Protein AF-A0A602ZBI6-F1 (afdb_monomer)

Secondary structure (DSSP, 8-state):
-PPPEEEHHHHTTT-HHHHHHHHHHHHTTSS-EEEEEES-SPPEEEEEEEEHHHHHHHHHHHHTT-STTT-TTSTTTTTEEEEE-SSGGGT-EEEEEEETTEEEEEEEEEEEEEEEEEEEE-TT----SSPEEB--TTTTTT-GGG--SEEEE-SSSSSEEEESS--EE-GGGEEEEGGGHHHHHHHHT---S-----S--S----HHHHHHHHHHHHHHHHH-SS-TTPPP-HHHHHHHHHHHH-----HHHHHHHTSPPP-STTTGGGS---HHHHHHHHHHHHHHHHHHT--SHHHHHHHHHHHHHHHT-TTT----HHHHHHHHHHHHH----S----PPP-

Mean predicted aligned error: 17.3 Å

pLDDT: mean 79.39, std 16.47, range [30.14, 96.75]

Foldseek 3Di:
DQWDKDFQCVLCVVHPVLLLVQLVCQLVVVFWKWFFFPQPDPKWKKKAKAAPVCVVCVVVCLQVQVDLQRDCPHPCNSAKHWNFDPPFVVFWDWDWDADDPGIIIIIIGITTMGGIWIKHFDPPADSDPFWWWEADPVCCVPCVVRHTGIWTAHVDPRIGIGDPDTDTHGSSSMMHTPVCVVVSCVVPVSPDPDDDDDPPLADPDDLLRLLLQLLLLLQVLVQDPLDPPDDRPLVVLQCCCCVVVVHHDDSVRSNVSNDRQDPDPPRCVPPDDDPSSLLSSLQSVLVSCVVVVPDALVSVQVSSLVSCVSSVNNSHDHDDSVSSVVSNVVSVVDDDDDDDDDDDDD

Organism: NCBI:txid34042

Solvent-accessible surface area (backbone atoms only — not comparable to full-atom values): 20159 Å² total; per-residue (Å²): 128,79,80,51,72,42,48,44,46,67,76,20,66,89,34,75,60,54,41,52,49,56,51,48,38,29,70,71,69,77,39,80,37,24,36,73,36,86,48,80,66,78,67,24,32,42,34,38,64,38,49,59,78,57,52,82,49,44,67,59,26,55,75,72,40,64,25,63,43,48,19,82,87,29,90,38,42,74,44,27,38,49,51,68,46,84,69,52,80,84,56,53,45,78,44,81,45,80,53,103,90,47,66,29,35,39,37,34,33,44,22,36,50,31,36,56,36,36,51,43,63,40,97,68,45,66,98,65,96,61,59,39,38,52,18,48,74,86,42,52,88,80,42,66,86,65,59,22,25,26,36,41,24,50,101,46,98,66,27,34,49,29,63,86,59,95,44,69,44,52,70,58,59,27,27,32,50,55,90,51,47,62,65,45,31,73,73,65,67,61,72,68,93,74,84,81,94,68,101,72,74,54,62,93,65,52,75,68,55,50,48,54,48,51,44,28,44,51,53,49,56,71,61,39,88,88,57,88,90,64,82,73,61,43,69,58,55,42,46,46,34,38,75,78,64,72,40,90,65,57,70,65,63,49,44,58,55,66,45,82,78,62,98,46,93,68,58,57,74,76,55,81,87,43,72,72,57,55,52,54,40,36,55,50,49,45,50,47,26,60,79,70,69,47,84,48,39,64,58,46,24,55,50,50,34,53,44,22,45,72,72,73,36,48,82,40,48,74,61,53,56,69,63,37,36,52,54,50,49,49,35,72,68,66,68,95,68,84,88,73,93,74,80,85,80,130

Structure (mmCIF, N/CA/C/O backbone):
data_AF-A0A602ZBI6-F1
#
_entry.id   AF-A0A602ZBI6-F1
#
loop_
_atom_site.group_PDB
_atom_site.id
_atom_site.type_symbol
_atom_site.label_atom_id
_atom_site.label_alt_id
_atom_site.label_comp_id
_atom_site.label_asym_id
_atom_site.label_entity_id
_atom_site.label_seq_id
_atom_site.pdbx_PDB_ins_code
_atom_site.Cartn_x
_atom_site.Cartn_y
_atom_site.Cartn_z
_atom_site.occupancy
_atom_site.B_iso_or_equiv
_atom_site.auth_seq_id
_atom_site.auth_comp_id
_atom_site.auth_asym_id
_atom_site.auth_atom_id
_atom_site.pdbx_PDB_model_num
ATOM 1 N N . MET A 1 1 ? 21.172 14.597 -0.311 1.00 46.66 1 MET A N 1
ATOM 2 C CA . MET A 1 1 ? 21.103 13.873 0.978 1.00 46.66 1 MET A CA 1
ATOM 3 C C . MET A 1 1 ? 20.311 12.619 0.687 1.00 46.66 1 MET A C 1
ATOM 5 O O . MET A 1 1 ? 19.170 12.764 0.269 1.00 46.66 1 MET A O 1
ATOM 9 N N . SER A 1 2 ? 20.911 11.439 0.851 1.00 61.56 2 SER A N 1
ATOM 10 C CA . SER A 1 2 ? 20.218 10.173 0.590 1.00 61.56 2 SER A CA 1
ATOM 11 C C . SER A 1 2 ? 18.967 10.072 1.466 1.00 61.56 2 SER A C 1
ATOM 13 O O . SER A 1 2 ? 19.049 10.250 2.686 1.00 61.56 2 SER A O 1
ATOM 15 N N . LYS A 1 3 ? 17.806 9.830 0.842 1.00 76.31 3 LYS A N 1
ATOM 16 C CA . LYS A 1 3 ? 16.559 9.567 1.569 1.00 76.31 3 LYS A CA 1
ATOM 17 C C . LYS A 1 3 ? 16.728 8.287 2.377 1.00 76.31 3 LYS A C 1
ATOM 19 O O . LYS A 1 3 ? 16.990 7.221 1.824 1.00 76.31 3 LYS A O 1
ATOM 24 N N . LYS A 1 4 ? 16.555 8.393 3.690 1.00 89.00 4 LYS A N 1
ATOM 25 C CA . LYS A 1 4 ? 16.569 7.245 4.593 1.00 89.00 4 LYS A CA 1
ATOM 26 C C . LYS A 1 4 ? 15.163 6.642 4.668 1.00 89.00 4 LYS A C 1
ATOM 28 O O . LYS A 1 4 ? 14.167 7.360 4.612 1.00 89.00 4 LYS A O 1
ATOM 33 N N . PHE A 1 5 ? 15.095 5.318 4.749 1.00 92.00 5 PHE A N 1
ATOM 34 C CA . PHE A 1 5 ? 13.852 4.552 4.806 1.00 92.00 5 PHE A CA 1
ATOM 35 C C . PHE A 1 5 ? 13.836 3.682 6.061 1.00 92.00 5 PHE A C 1
ATOM 37 O O . PHE A 1 5 ? 14.884 3.223 6.515 1.00 92.00 5 PHE A O 1
ATOM 44 N N . HIS A 1 6 ? 12.647 3.466 6.616 1.00 91.31 6 HIS A N 1
ATOM 45 C CA . HIS A 1 6 ? 12.435 2.711 7.848 1.00 91.31 6 HIS A CA 1
ATOM 46 C C . HIS A 1 6 ? 11.386 1.632 7.632 1.00 91.31 6 HIS A C 1
ATOM 48 O O . HIS A 1 6 ? 10.352 1.900 7.018 1.00 91.31 6 HIS A O 1
ATOM 54 N N . LEU A 1 7 ? 11.648 0.429 8.139 1.00 91.75 7 LEU A N 1
ATOM 55 C CA . LEU A 1 7 ? 10.715 -0.683 8.039 1.00 91.75 7 LEU A CA 1
ATOM 56 C C . LEU A 1 7 ? 9.505 -0.412 8.936 1.00 91.75 7 LEU A C 1
ATOM 58 O O . LEU A 1 7 ? 9.653 -0.132 10.128 1.00 91.75 7 LEU A O 1
ATOM 62 N N . ILE A 1 8 ? 8.292 -0.512 8.394 1.00 88.94 8 ILE A N 1
ATOM 63 C CA . ILE A 1 8 ? 7.098 -0.179 9.179 1.00 88.94 8 ILE A CA 1
ATOM 64 C C . ILE A 1 8 ? 6.853 -1.181 10.311 1.00 88.94 8 ILE A C 1
ATOM 66 O O . ILE A 1 8 ? 6.279 -0.813 11.330 1.00 88.94 8 ILE A O 1
ATOM 70 N N . SER A 1 9 ? 7.316 -2.428 10.179 1.00 84.69 9 SER A N 1
ATOM 71 C CA . SER A 1 9 ? 7.227 -3.411 11.262 1.00 84.69 9 SER A CA 1
ATOM 72 C C . SER A 1 9 ? 8.194 -3.132 12.413 1.00 84.69 9 SER A C 1
ATOM 74 O O . SER A 1 9 ? 7.906 -3.531 13.535 1.00 84.69 9 SER A O 1
ATOM 76 N N . GLU A 1 10 ? 9.321 -2.458 12.162 1.00 85.56 10 GLU A N 1
ATOM 77 C CA . GLU A 1 10 ? 10.226 -2.004 13.227 1.00 85.56 10 GLU A CA 1
ATOM 78 C C . GLU A 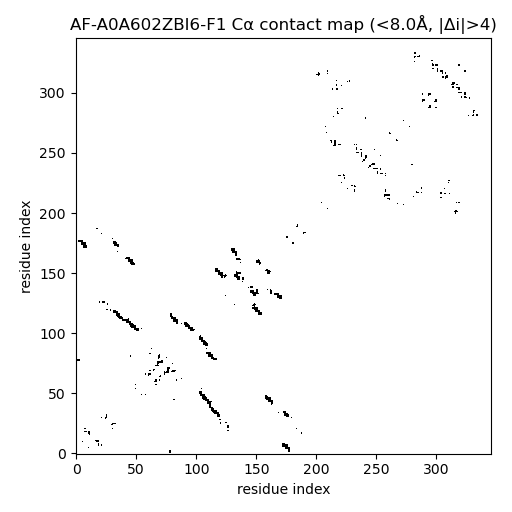1 10 ? 9.622 -0.815 13.973 1.00 85.56 10 GLU A C 1
ATOM 80 O O . GLU A 1 10 ? 9.611 -0.798 15.202 1.00 85.56 10 GLU A O 1
ATOM 85 N N . LEU A 1 11 ? 9.048 0.141 13.235 1.00 78.00 11 LEU A N 1
ATOM 86 C CA . LEU A 1 11 ? 8.349 1.293 13.816 1.00 78.00 11 LEU A CA 1
ATOM 87 C C . LEU A 1 11 ? 7.129 0.875 14.643 1.00 78.00 11 LEU A C 1
ATOM 89 O O . LEU A 1 11 ? 6.821 1.494 15.653 1.00 78.00 11 LEU A O 1
ATOM 93 N N . ALA A 1 12 ? 6.455 -0.193 14.222 1.00 70.75 12 ALA A N 1
ATOM 94 C CA . ALA A 1 12 ? 5.306 -0.768 14.904 1.00 70.75 12 ALA A CA 1
ATOM 95 C C . ALA A 1 12 ? 5.671 -1.971 15.795 1.00 70.75 12 ALA A C 1
ATOM 97 O O . ALA A 1 12 ? 4.801 -2.767 16.150 1.00 70.75 12 ALA A O 1
ATOM 98 N N . SER A 1 13 ? 6.950 -2.144 16.147 1.00 66.25 13 SER A N 1
ATOM 99 C CA . SER A 1 13 ? 7.404 -3.275 16.973 1.00 66.25 13 SER A CA 1
ATOM 100 C C . SER A 1 13 ? 6.776 -3.280 18.371 1.00 66.25 13 SER A C 1
ATOM 102 O O . SER A 1 13 ? 6.599 -4.346 18.959 1.00 66.25 13 SER A O 1
ATOM 104 N N . SER A 1 14 ? 6.381 -2.106 18.867 1.00 57.06 14 SER A N 1
ATOM 105 C CA . SER A 1 14 ? 5.680 -1.916 20.136 1.00 57.06 14 SER A CA 1
ATOM 106 C C . SER A 1 14 ? 4.171 -2.182 20.063 1.00 57.06 14 SER A C 1
ATOM 108 O O . SER A 1 14 ? 3.563 -2.425 21.101 1.00 57.06 14 SER A O 1
ATOM 110 N N . SER A 1 15 ? 3.548 -2.155 18.876 1.00 61.84 15 SER A N 1
ATOM 111 C CA . SER A 1 15 ? 2.088 -2.253 18.741 1.00 61.84 15 SER A CA 1
ATOM 112 C C . SER A 1 15 ? 1.634 -2.638 17.321 1.00 61.84 15 SER A C 1
ATOM 114 O O . SER A 1 15 ? 1.948 -1.985 16.325 1.00 61.84 15 SER A O 1
ATOM 116 N N . VAL A 1 16 ? 0.800 -3.682 17.224 1.00 61.66 16 VAL A N 1
ATOM 117 C CA . VAL A 1 16 ? 0.180 -4.146 15.960 1.00 61.66 16 VAL A CA 1
ATOM 118 C C . VAL A 1 16 ? -0.829 -3.121 15.414 1.00 61.66 16 VAL A C 1
ATOM 120 O O . VAL A 1 16 ? -1.158 -3.106 14.220 1.00 61.66 16 VAL A O 1
ATOM 123 N N . GLU A 1 17 ? -1.321 -2.251 16.286 1.00 65.81 17 GLU A N 1
ATOM 124 C CA . GLU A 1 17 ? -2.236 -1.160 15.991 1.00 65.81 17 GLU A CA 1
ATOM 125 C C . GLU A 1 17 ? -1.553 -0.070 15.169 1.00 65.81 17 GLU A C 1
ATOM 127 O O . GLU A 1 17 ? -2.075 0.282 14.112 1.00 65.81 17 GLU A O 1
ATOM 132 N N . ILE A 1 18 ? -0.342 0.349 15.557 1.00 75.12 18 ILE A N 1
ATOM 133 C CA . ILE A 1 18 ? 0.464 1.329 14.806 1.00 75.12 18 ILE A CA 1
ATOM 134 C C . ILE A 1 18 ? 0.679 0.848 13.365 1.00 75.12 18 ILE A C 1
ATOM 136 O O . ILE A 1 18 ? 0.466 1.597 12.409 1.00 75.12 18 ILE A O 1
ATOM 140 N N . LEU A 1 19 ? 1.009 -0.437 13.181 1.00 78.44 19 LEU A N 1
ATOM 141 C CA . LEU A 1 19 ? 1.148 -1.028 11.846 1.00 78.44 19 LEU A CA 1
ATOM 142 C C . LEU A 1 19 ? -0.157 -0.910 11.048 1.00 78.44 19 LEU A C 1
ATOM 144 O O . LEU A 1 19 ? -0.151 -0.563 9.868 1.00 78.44 19 LEU A O 1
ATOM 148 N N . SER A 1 20 ? -1.290 -1.202 11.685 1.00 79.38 20 SER A N 1
ATOM 149 C CA . SER A 1 20 ? -2.602 -1.154 11.039 1.00 79.38 20 SER A CA 1
ATOM 150 C C . SER A 1 20 ? -2.999 0.270 10.645 1.00 79.38 20 SER A C 1
ATOM 152 O O . SER A 1 20 ? -3.610 0.459 9.593 1.00 79.38 20 SER A O 1
ATOM 154 N N . GLU A 1 21 ? -2.642 1.271 11.445 1.00 81.25 21 GLU A N 1
ATOM 155 C CA . GLU A 1 21 ? -2.927 2.676 11.161 1.00 81.25 21 GLU A CA 1
ATOM 156 C C . GLU A 1 21 ? -2.041 3.246 10.052 1.00 81.25 21 GLU A C 1
ATOM 158 O O . GLU A 1 21 ? -2.560 3.897 9.142 1.00 81.25 21 GLU A O 1
ATOM 163 N N . ILE A 1 22 ? -0.744 2.920 10.045 1.00 86.06 22 ILE A N 1
ATOM 164 C CA . ILE A 1 22 ? 0.167 3.233 8.931 1.00 86.06 22 ILE A CA 1
ATOM 165 C C . ILE A 1 22 ? -0.402 2.682 7.617 1.00 86.06 22 ILE A C 1
ATOM 167 O O . ILE A 1 22 ? -0.527 3.411 6.629 1.00 86.06 22 ILE A O 1
ATOM 171 N N . ILE A 1 23 ? -0.835 1.416 7.616 1.00 87.12 23 ILE A N 1
ATOM 172 C CA . ILE A 1 23 ? -1.477 0.793 6.453 1.00 87.12 23 ILE A CA 1
ATOM 173 C C . ILE A 1 23 ? -2.780 1.516 6.080 1.00 87.12 23 ILE A C 1
ATOM 175 O O . ILE A 1 23 ? -3.049 1.708 4.897 1.00 87.12 23 ILE A O 1
ATOM 179 N N . GLN A 1 24 ? -3.596 1.956 7.041 1.00 84.38 24 GLN A N 1
ATOM 180 C CA . GLN A 1 24 ? -4.818 2.709 6.736 1.00 84.38 24 GLN A CA 1
ATOM 181 C C . GLN A 1 24 ? -4.535 4.072 6.099 1.00 84.38 24 GLN A C 1
ATOM 183 O O . GLN A 1 24 ? -5.224 4.439 5.145 1.00 84.38 24 GLN A O 1
ATOM 188 N N . LEU A 1 25 ? -3.546 4.820 6.594 1.00 88.31 25 LEU A N 1
ATOM 189 C CA . LEU A 1 25 ? -3.135 6.091 5.990 1.00 88.31 25 LEU A CA 1
ATOM 190 C C . LEU A 1 25 ? -2.637 5.879 4.559 1.00 88.31 25 LEU A C 1
ATOM 192 O O . LEU A 1 25 ? -3.005 6.624 3.648 1.00 88.31 25 LEU A O 1
ATOM 196 N N . TRP A 1 26 ? -1.872 4.812 4.343 1.00 91.81 26 TRP A N 1
ATOM 197 C CA . TRP A 1 26 ? -1.416 4.418 3.019 1.00 91.81 26 TRP A CA 1
ATOM 198 C C . TRP A 1 26 ? -2.570 4.042 2.081 1.00 91.81 26 TRP A C 1
ATOM 200 O O . TRP A 1 26 ? -2.645 4.564 0.969 1.00 91.81 26 TRP A O 1
ATOM 210 N N . LEU A 1 27 ? -3.544 3.244 2.537 1.00 87.06 27 LEU A N 1
ATOM 211 C CA . LEU A 1 27 ? -4.758 2.911 1.774 1.00 87.06 27 LEU A CA 1
ATOM 212 C C . LEU A 1 27 ? -5.577 4.157 1.388 1.00 87.06 27 LEU A C 1
ATOM 214 O O . LEU A 1 27 ? -6.189 4.185 0.319 1.00 87.06 27 LEU A O 1
ATOM 218 N N . LYS A 1 28 ? -5.571 5.197 2.234 1.00 86.00 28 LYS A N 1
ATOM 219 C CA . LYS A 1 28 ? -6.195 6.506 1.963 1.00 86.00 28 LYS A CA 1
ATOM 220 C C . LYS A 1 28 ? -5.354 7.416 1.062 1.00 86.00 28 LYS A C 1
ATOM 222 O O . LYS A 1 28 ? -5.823 8.492 0.703 1.00 86.00 28 LYS A O 1
ATOM 227 N N . LYS A 1 29 ? -4.154 6.981 0.660 1.00 87.25 29 LYS A N 1
ATOM 228 C CA . LYS A 1 29 ? -3.167 7.760 -0.107 1.00 87.25 29 LYS A CA 1
ATOM 229 C C . LYS A 1 29 ? -2.674 9.016 0.624 1.00 87.25 29 LYS A C 1
ATOM 231 O O . LYS A 1 29 ? -2.229 9.963 -0.014 1.00 87.25 29 LYS A O 1
ATOM 236 N N . GLU A 1 30 ? -2.746 9.019 1.953 1.00 87.31 30 GLU A N 1
ATOM 237 C CA . GLU A 1 30 ? -2.225 10.097 2.806 1.00 87.31 30 GLU A CA 1
ATOM 238 C C . GLU A 1 30 ? -0.756 9.869 3.191 1.00 87.31 30 GLU A C 1
ATOM 240 O O . GLU A 1 30 ? -0.117 10.758 3.748 1.00 87.31 30 GLU A O 1
ATOM 245 N N . LEU A 1 31 ? -0.230 8.670 2.923 1.00 90.12 31 LEU A N 1
ATOM 246 C CA . LEU A 1 31 ? 1.105 8.243 3.317 1.00 90.12 31 LEU A CA 1
ATOM 247 C C . LEU A 1 31 ? 1.724 7.360 2.224 1.00 90.12 31 LEU A C 1
ATOM 249 O O . LEU A 1 31 ? 1.123 6.340 1.875 1.00 90.12 31 LEU A O 1
ATOM 253 N N . PRO A 1 32 ? 2.895 7.706 1.665 1.00 92.31 32 PRO A N 1
ATOM 254 C CA . PRO A 1 32 ? 3.562 6.844 0.702 1.00 92.31 32 PRO A CA 1
ATOM 255 C C . PRO A 1 32 ? 4.305 5.715 1.423 1.00 92.31 32 PRO A C 1
ATOM 257 O O . PRO A 1 32 ? 5.077 5.963 2.348 1.00 92.31 32 PRO A O 1
ATOM 260 N N . LEU A 1 33 ? 4.099 4.480 0.963 1.00 94.38 33 LEU A N 1
ATOM 261 C CA . LEU A 1 33 ? 4.888 3.322 1.378 1.00 94.38 33 LEU A CA 1
ATOM 262 C C . LEU A 1 33 ? 5.682 2.777 0.198 1.00 94.38 33 LEU A C 1
ATOM 264 O O . LEU A 1 33 ? 5.287 2.912 -0.963 1.00 94.38 33 LEU A O 1
ATOM 268 N N . TYR A 1 34 ? 6.803 2.153 0.522 1.00 95.75 34 TYR A N 1
ATOM 269 C CA . TYR A 1 34 ? 7.768 1.627 -0.428 1.00 95.75 34 TYR A CA 1
ATOM 270 C C . TYR A 1 34 ? 8.057 0.160 -0.132 1.00 95.75 34 TYR A C 1
ATOM 272 O O . TYR A 1 34 ? 7.901 -0.292 0.994 1.00 95.75 34 TYR A O 1
ATOM 280 N N . VAL A 1 35 ? 8.504 -0.576 -1.138 1.00 96.12 35 VAL A N 1
ATOM 281 C CA . VAL A 1 35 ? 9.072 -1.919 -0.996 1.00 96.12 35 VAL A CA 1
ATOM 282 C C . VAL A 1 35 ? 10.526 -1.866 -1.440 1.00 96.12 35 VAL A C 1
ATOM 284 O O . VAL A 1 35 ? 10.848 -1.155 -2.395 1.00 96.12 35 VAL A O 1
ATOM 287 N N . TYR A 1 36 ? 11.402 -2.588 -0.747 1.00 96.31 36 TYR A N 1
ATOM 288 C CA . TYR A 1 36 ? 12.799 -2.718 -1.146 1.00 96.31 36 TYR A CA 1
ATOM 289 C C . TYR A 1 36 ? 13.001 -3.973 -1.998 1.00 96.31 36 TYR A C 1
ATOM 291 O O . TYR A 1 36 ? 12.625 -5.070 -1.592 1.00 96.31 36 TYR A O 1
ATOM 299 N N . PHE A 1 37 ? 13.635 -3.822 -3.159 1.00 96.00 37 PHE A N 1
ATOM 300 C CA . PHE A 1 37 ? 14.076 -4.942 -3.984 1.00 96.00 37 PHE A CA 1
ATOM 301 C C . PHE A 1 37 ? 15.593 -5.108 -3.935 1.00 96.00 37 PHE A C 1
ATOM 303 O O . PHE A 1 37 ? 16.349 -4.155 -4.120 1.00 96.00 37 PHE A O 1
ATOM 310 N N . ASP A 1 38 ? 16.036 -6.350 -3.761 1.00 93.94 38 ASP A N 1
ATOM 311 C CA . ASP A 1 38 ? 17.443 -6.761 -3.819 1.00 93.94 38 ASP A CA 1
ATOM 312 C C . ASP A 1 38 ? 17.791 -7.494 -5.132 1.00 93.94 38 ASP A C 1
ATOM 314 O O . ASP A 1 38 ? 18.860 -8.093 -5.261 1.00 93.94 38 ASP A O 1
ATOM 318 N N . GLY A 1 39 ? 16.866 -7.488 -6.099 1.00 92.56 39 GLY A N 1
ATOM 319 C CA . GLY A 1 39 ? 16.981 -8.188 -7.375 1.00 92.56 39 GLY A CA 1
ATOM 320 C C . GLY A 1 39 ? 16.719 -9.697 -7.330 1.00 92.56 39 GLY A C 1
ATOM 321 O O . GLY A 1 39 ? 16.794 -10.332 -8.384 1.00 92.56 39 GLY A O 1
ATOM 322 N N . LYS A 1 40 ? 16.385 -10.306 -6.181 1.00 92.56 40 LYS A N 1
ATOM 323 C CA . LYS A 1 40 ? 16.099 -11.757 -6.091 1.00 92.56 40 LYS A CA 1
ATOM 324 C C . LYS A 1 40 ? 14.674 -12.150 -6.481 1.00 92.56 40 LYS A C 1
ATOM 326 O O . LYS A 1 40 ? 14.391 -13.336 -6.633 1.00 92.56 40 LYS A O 1
ATOM 331 N N . HIS A 1 41 ? 13.787 -11.179 -6.677 1.00 90.12 41 HIS A N 1
ATOM 332 C CA . HIS A 1 41 ? 12.428 -11.420 -7.160 1.00 90.12 41 HIS A CA 1
ATOM 333 C C . HIS A 1 41 ? 12.423 -12.021 -8.590 1.00 90.12 41 HIS A C 1
ATOM 335 O O . HIS A 1 41 ? 13.414 -11.893 -9.321 1.00 90.12 41 HIS A O 1
ATOM 341 N N . PRO A 1 42 ? 11.336 -12.680 -9.035 1.00 91.00 42 PRO A N 1
ATOM 342 C CA . PRO A 1 42 ? 11.183 -13.094 -10.432 1.00 91.00 42 PRO A CA 1
ATOM 343 C C . PRO A 1 42 ? 11.303 -11.900 -11.384 1.00 91.00 42 PRO A C 1
ATOM 345 O O . PRO A 1 42 ? 10.913 -10.791 -11.022 1.00 91.00 42 PRO A O 1
ATOM 348 N N . THR A 1 43 ? 11.817 -12.109 -12.598 1.00 92.88 43 THR A N 1
ATOM 349 C CA . THR A 1 43 ? 11.927 -11.038 -13.600 1.00 92.88 43 THR A CA 1
ATOM 350 C C . THR A 1 43 ? 10.586 -10.315 -13.766 1.00 92.88 43 THR A C 1
ATOM 352 O O . THR A 1 43 ? 9.546 -10.946 -13.960 1.00 92.88 43 THR A O 1
ATOM 355 N N . CYS A 1 44 ? 10.618 -8.985 -13.739 1.00 93.69 44 CYS A N 1
ATOM 356 C CA . CYS A 1 44 ? 9.456 -8.149 -14.011 1.00 93.69 44 CYS A CA 1
ATOM 357 C C . CYS A 1 44 ? 9.659 -7.347 -15.301 1.00 93.69 44 CYS A C 1
ATOM 359 O O . CYS A 1 44 ? 10.770 -7.195 -15.810 1.00 93.69 44 CYS A O 1
ATOM 361 N N . THR A 1 45 ? 8.558 -6.864 -15.865 1.00 94.50 45 THR A N 1
ATOM 362 C CA . THR A 1 45 ? 8.568 -5.923 -16.982 1.00 94.50 45 THR A CA 1
ATOM 363 C C . THR A 1 45 ? 8.551 -4.513 -16.424 1.00 94.50 45 THR A C 1
ATOM 365 O O . THR A 1 45 ? 7.636 -4.153 -15.686 1.00 94.50 45 THR A O 1
ATOM 368 N N . PHE A 1 46 ? 9.521 -3.697 -16.812 1.00 95.19 46 PHE A N 1
ATOM 369 C CA . PHE A 1 46 ? 9.473 -2.270 -16.562 1.00 95.19 46 PHE A CA 1
ATOM 370 C C . PHE A 1 46 ? 8.760 -1.585 -17.717 1.00 95.19 46 PHE A C 1
ATOM 372 O O . PHE A 1 46 ? 9.183 -1.691 -18.871 1.00 95.19 46 PHE A O 1
ATOM 379 N N . ARG A 1 47 ? 7.662 -0.898 -17.410 1.00 93.75 47 ARG A N 1
ATOM 380 C CA . ARG A 1 47 ? 7.029 0.032 -18.332 1.00 93.75 47 ARG A CA 1
ATOM 381 C C . ARG A 1 47 ? 7.512 1.428 -17.989 1.00 93.75 47 ARG A C 1
ATOM 383 O O . ARG A 1 47 ? 7.191 1.941 -16.924 1.00 93.75 47 ARG A O 1
ATOM 390 N N . ARG A 1 48 ? 8.216 2.046 -18.926 1.00 92.12 48 ARG A N 1
ATOM 391 C CA . ARG A 1 48 ? 8.776 3.383 -18.787 1.00 92.12 48 ARG A CA 1
ATOM 392 C C . ARG A 1 48 ? 8.232 4.318 -19.855 1.00 92.12 48 ARG A C 1
ATOM 394 O O . ARG A 1 48 ? 8.118 3.943 -21.022 1.00 92.12 48 ARG A O 1
ATOM 401 N N . CYS A 1 49 ? 7.883 5.531 -19.464 1.00 90.31 49 CYS A N 1
ATOM 402 C CA . CYS A 1 49 ? 7.380 6.577 -20.330 1.00 90.31 49 CYS A CA 1
ATOM 403 C C . CYS A 1 49 ? 8.486 7.598 -20.596 1.00 90.31 49 CYS A C 1
ATOM 405 O O . CYS A 1 49 ? 8.893 8.338 -19.710 1.00 90.31 49 CYS A O 1
ATOM 407 N N . ILE A 1 50 ? 8.951 7.640 -21.839 1.00 90.44 50 ILE A N 1
ATOM 408 C C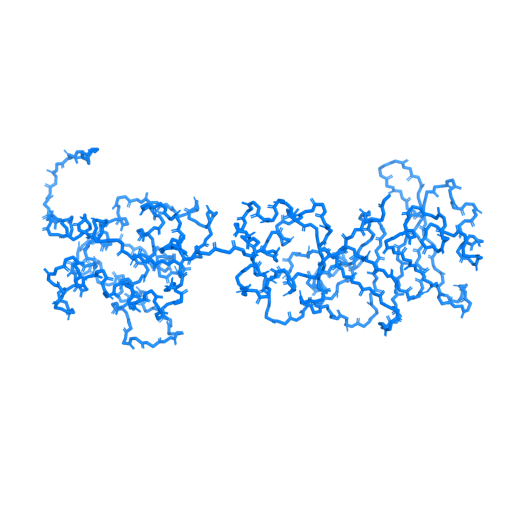A . ILE A 1 50 ? 10.065 8.479 -22.276 1.00 90.44 50 ILE A CA 1
ATOM 409 C C . ILE A 1 50 ? 9.520 9.649 -23.098 1.00 90.44 50 ILE A C 1
ATOM 411 O O . ILE A 1 50 ? 8.581 9.483 -23.890 1.00 90.44 50 ILE A O 1
ATOM 415 N N . SER A 1 51 ? 10.080 10.843 -22.894 1.00 89.25 51 SER A N 1
ATOM 416 C CA . SER A 1 51 ? 9.734 12.026 -23.687 1.00 89.25 51 SER A CA 1
ATOM 417 C C . SER A 1 51 ? 10.204 11.902 -25.144 1.00 89.25 51 SER A C 1
ATOM 419 O O . SER A 1 51 ? 10.991 11.025 -25.499 1.00 89.25 51 SER A O 1
ATOM 421 N N . TYR A 1 52 ? 9.710 12.778 -26.021 1.00 88.06 52 TYR A N 1
ATOM 422 C CA . TYR A 1 52 ? 10.153 12.807 -27.417 1.00 88.06 52 TYR A CA 1
ATOM 423 C C . TYR A 1 52 ? 11.658 13.089 -27.556 1.00 88.06 52 TYR A C 1
ATOM 425 O O . TYR A 1 52 ? 12.328 12.463 -28.376 1.00 88.06 52 TYR A O 1
ATOM 433 N N . ASP A 1 53 ? 12.199 13.988 -26.734 1.00 88.56 53 ASP A N 1
ATOM 434 C CA . ASP A 1 53 ? 13.605 14.386 -26.822 1.00 88.56 53 ASP A CA 1
ATOM 435 C C . ASP A 1 53 ? 14.529 13.241 -26.387 1.00 88.56 53 ASP A C 1
ATOM 437 O O . ASP A 1 53 ? 15.452 12.873 -27.115 1.00 88.56 53 ASP A O 1
ATOM 441 N N . GLU A 1 54 ? 14.214 12.592 -25.264 1.00 88.50 54 GLU A N 1
ATOM 442 C CA . GLU A 1 54 ? 14.975 11.455 -24.724 1.00 88.50 54 GLU A CA 1
ATOM 443 C C . GLU A 1 54 ? 14.898 10.201 -25.615 1.00 88.50 54 GLU A C 1
ATOM 445 O O . GLU A 1 54 ? 15.828 9.391 -25.642 1.00 88.50 54 GLU A O 1
ATOM 450 N N . HIS A 1 55 ? 13.812 10.032 -26.381 1.00 90.75 55 HIS A N 1
ATOM 451 C CA . HIS A 1 55 ? 13.591 8.863 -27.239 1.00 90.75 55 HIS A CA 1
ATOM 452 C C . HIS A 1 55 ? 14.749 8.593 -28.214 1.00 90.75 55 HIS A C 1
ATOM 454 O O . HIS A 1 55 ? 15.069 7.429 -28.464 1.00 90.75 55 HIS A O 1
ATOM 460 N N . HIS A 1 56 ? 15.397 9.647 -28.725 1.00 89.88 56 HIS A N 1
ATOM 461 C CA . HIS A 1 56 ? 16.465 9.555 -29.728 1.00 89.88 56 HIS A CA 1
ATOM 462 C C . HIS A 1 56 ? 17.644 8.680 -29.280 1.00 89.88 56 HIS A C 1
ATOM 464 O O . HIS A 1 56 ? 18.236 7.985 -30.107 1.00 89.88 56 HIS A O 1
ATOM 470 N N . TYR A 1 57 ? 17.966 8.685 -27.983 1.00 92.25 57 TYR A N 1
ATOM 471 C CA . TYR A 1 57 ? 19.100 7.944 -27.421 1.00 92.25 57 TYR A CA 1
ATOM 472 C C . TYR A 1 57 ? 18.684 6.835 -26.450 1.00 92.25 57 TYR A C 1
ATOM 474 O O . TYR A 1 57 ? 19.502 5.975 -26.129 1.00 92.25 57 TYR A O 1
ATOM 482 N N . ALA A 1 58 ? 17.402 6.770 -26.077 1.00 93.19 58 ALA A N 1
ATOM 483 C CA . ALA A 1 58 ? 16.883 5.879 -25.043 1.00 93.19 58 ALA A CA 1
ATOM 484 C C . ALA A 1 58 ? 17.303 4.406 -25.180 1.00 93.19 58 ALA A C 1
ATOM 486 O O . ALA A 1 58 ? 17.688 3.790 -24.193 1.00 93.19 58 ALA A O 1
ATOM 487 N N . ILE A 1 59 ? 17.264 3.818 -26.385 1.00 94.69 59 ILE A N 1
ATOM 488 C CA . ILE A 1 59 ? 17.679 2.411 -26.567 1.00 94.69 59 ILE A CA 1
ATOM 489 C C . ILE A 1 59 ? 19.164 2.242 -26.229 1.00 94.69 59 ILE A C 1
ATOM 491 O O . ILE A 1 59 ? 19.532 1.324 -25.500 1.00 94.69 59 ILE A O 1
ATOM 495 N N . SER A 1 60 ? 20.012 3.137 -26.742 1.00 94.69 60 SER A N 1
ATOM 496 C CA . SER A 1 60 ? 21.450 3.133 -26.465 1.00 94.69 60 SER A CA 1
ATOM 497 C C . SER A 1 60 ? 21.703 3.334 -24.973 1.00 94.69 60 SER A C 1
ATOM 499 O O . SER A 1 60 ? 22.469 2.588 -24.368 1.00 94.69 60 SER A O 1
ATOM 501 N N . ASP A 1 61 ? 21.019 4.287 -24.348 1.00 95.19 61 ASP A N 1
ATOM 502 C CA . ASP A 1 61 ? 21.213 4.587 -22.932 1.00 95.19 61 ASP A CA 1
ATOM 503 C C . ASP A 1 61 ? 20.788 3.429 -22.026 1.00 95.19 61 ASP A C 1
ATOM 505 O O . ASP A 1 61 ? 21.504 3.118 -21.075 1.00 95.19 61 ASP A O 1
ATOM 509 N N . ILE A 1 62 ? 19.717 2.707 -22.370 1.00 94.88 62 ILE A N 1
ATOM 510 C CA . ILE A 1 62 ? 19.319 1.484 -21.658 1.00 94.88 62 ILE A CA 1
ATOM 511 C C . ILE A 1 62 ? 20.362 0.372 -21.852 1.00 94.88 62 ILE A C 1
ATOM 513 O O . ILE A 1 62 ? 20.775 -0.261 -20.879 1.00 94.88 62 ILE A O 1
ATOM 517 N N . ILE A 1 63 ? 20.831 0.138 -23.085 1.00 94.12 63 ILE A N 1
ATOM 518 C CA . ILE A 1 63 ? 21.822 -0.914 -23.390 1.00 94.12 63 ILE A CA 1
ATOM 519 C C . ILE A 1 63 ? 23.134 -0.685 -22.636 1.00 94.12 63 ILE A C 1
ATOM 521 O O . ILE A 1 63 ? 23.720 -1.628 -22.108 1.00 94.12 63 ILE A O 1
ATOM 525 N N . TYR A 1 64 ? 23.599 0.561 -22.586 1.00 93.62 64 TYR A N 1
ATOM 526 C CA . TYR A 1 64 ? 24.890 0.913 -22.000 1.00 93.62 64 TYR A CA 1
ATOM 527 C C . TYR A 1 64 ? 24.799 1.381 -20.541 1.00 93.62 64 TYR A C 1
ATOM 529 O O . TYR A 1 64 ? 25.802 1.832 -19.993 1.00 93.62 64 TYR A O 1
ATOM 537 N N . GLY A 1 65 ? 23.624 1.298 -19.909 1.00 92.94 65 GLY A N 1
ATOM 538 C CA . GLY A 1 65 ? 23.446 1.657 -18.499 1.00 92.94 65 GLY A CA 1
ATOM 539 C C . GLY A 1 65 ? 23.562 3.152 -18.189 1.00 92.94 65 GLY A C 1
ATOM 540 O O . GLY A 1 65 ? 23.830 3.519 -17.051 1.00 92.94 65 GLY A O 1
ATOM 541 N N . ARG A 1 66 ? 23.357 4.017 -19.186 1.00 93.75 66 ARG A N 1
ATOM 542 C CA . ARG A 1 66 ? 23.293 5.480 -19.019 1.00 93.75 66 ARG A CA 1
ATOM 543 C C . ARG A 1 66 ? 21.887 5.988 -18.726 1.00 93.75 66 ARG A C 1
ATOM 545 O O . ARG A 1 66 ? 21.681 7.185 -18.568 1.00 93.75 66 ARG A O 1
ATOM 552 N N . ASP A 1 67 ? 20.927 5.077 -18.674 1.00 94.06 67 ASP A N 1
ATOM 553 C CA . ASP A 1 67 ? 19.543 5.419 -18.439 1.00 94.06 67 ASP A CA 1
ATOM 554 C C . ASP A 1 67 ? 19.274 5.997 -17.041 1.00 94.06 67 ASP A C 1
ATOM 556 O O . ASP A 1 67 ? 19.977 5.668 -16.084 1.00 94.06 67 ASP A O 1
ATOM 560 N N . LEU A 1 68 ? 18.196 6.783 -16.911 1.00 92.75 68 LEU A N 1
ATOM 561 C CA . LEU A 1 68 ? 17.728 7.369 -15.649 1.00 92.75 68 LEU A CA 1
ATOM 562 C C . LEU A 1 68 ? 17.636 6.343 -14.513 1.00 92.75 68 LEU A C 1
ATOM 564 O O . LEU A 1 68 ? 17.944 6.685 -13.384 1.00 92.75 68 LEU A O 1
ATOM 568 N N . TYR A 1 69 ? 17.240 5.099 -14.793 1.00 94.62 69 TYR A N 1
ATOM 569 C CA . TYR A 1 69 ? 17.102 4.058 -13.767 1.00 94.62 69 TYR A CA 1
ATOM 570 C C . TYR A 1 69 ? 18.308 3.102 -13.697 1.00 94.62 69 TYR A C 1
ATOM 572 O O . TYR A 1 69 ? 18.224 2.055 -13.061 1.00 94.62 69 TYR A O 1
ATOM 580 N N . GLN A 1 70 ? 19.422 3.410 -14.365 1.00 93.81 70 GLN A N 1
ATOM 581 C CA . GLN A 1 70 ? 20.619 2.553 -14.426 1.00 93.81 70 GLN A CA 1
ATOM 582 C C . GLN A 1 70 ? 21.900 3.292 -14.035 1.00 93.81 70 GLN A C 1
ATOM 584 O O . GLN A 1 70 ? 22.787 2.696 -13.425 1.00 93.81 70 GLN A O 1
ATOM 589 N N . HIS A 1 71 ? 22.007 4.572 -14.382 1.00 91.69 71 HIS A N 1
ATOM 590 C CA . HIS A 1 71 ? 23.228 5.339 -14.197 1.00 91.69 71 HIS A CA 1
ATOM 591 C C . HIS A 1 71 ? 23.409 5.758 -12.737 1.00 91.69 71 HIS A C 1
ATOM 593 O O . HIS A 1 71 ? 22.478 6.279 -12.127 1.00 91.69 71 HIS A O 1
ATOM 599 N N . SER A 1 72 ? 24.612 5.603 -12.182 1.00 87.75 72 SER A N 1
ATOM 600 C CA . SER A 1 72 ? 24.908 5.901 -10.770 1.00 87.75 72 SER A CA 1
ATOM 601 C C . SER A 1 72 ? 24.810 7.381 -10.398 1.00 87.75 72 SER A C 1
ATOM 603 O O . SER A 1 72 ? 24.652 7.706 -9.229 1.00 87.75 72 SER A O 1
ATOM 605 N N . GLU A 1 73 ? 24.922 8.278 -11.378 1.00 87.62 73 GLU A N 1
ATOM 606 C CA . GLU A 1 73 ? 24.787 9.730 -11.172 1.00 87.62 73 GLU A CA 1
ATOM 607 C C . GLU A 1 73 ? 23.369 10.238 -11.470 1.00 87.62 73 GLU A C 1
ATOM 609 O O . GLU A 1 73 ? 23.116 11.441 -11.457 1.00 87.62 73 GLU A O 1
ATOM 614 N N . SER A 1 74 ? 22.438 9.337 -11.792 1.00 87.56 74 SER A N 1
ATOM 615 C CA . SER A 1 74 ? 21.048 9.720 -12.012 1.00 87.56 74 SER A CA 1
ATOM 616 C C . SER A 1 74 ? 20.378 10.152 -10.698 1.00 87.56 74 SER A C 1
ATOM 618 O O . SER A 1 74 ? 20.721 9.635 -9.633 1.00 87.56 74 SER A O 1
ATOM 620 N N . PRO A 1 75 ? 19.369 11.040 -10.744 1.00 86.62 75 PRO A N 1
ATOM 621 C CA . PRO A 1 75 ? 18.584 11.389 -9.558 1.00 86.62 75 PRO A CA 1
ATOM 622 C C . PRO A 1 75 ? 17.919 10.182 -8.876 1.00 86.62 75 PRO A C 1
ATOM 624 O O . PRO A 1 75 ? 17.684 10.206 -7.670 1.00 86.62 75 PRO A O 1
ATOM 627 N N . GLU A 1 76 ? 17.623 9.125 -9.639 1.00 88.81 76 GLU A N 1
ATOM 628 C CA . GLU A 1 76 ? 16.998 7.902 -9.129 1.00 88.81 76 GLU A CA 1
ATOM 629 C C . GLU A 1 76 ? 17.999 6.969 -8.437 1.00 88.81 76 GLU A C 1
ATOM 631 O O . GLU A 1 76 ? 17.590 6.200 -7.570 1.00 88.81 76 GLU A O 1
ATOM 636 N N . ALA A 1 77 ? 19.298 7.067 -8.746 1.00 85.88 77 ALA A N 1
ATOM 637 C CA . ALA A 1 77 ? 20.341 6.158 -8.265 1.00 85.88 77 ALA A CA 1
ATOM 638 C C . ALA A 1 77 ? 20.433 6.044 -6.737 1.00 85.88 77 ALA A C 1
ATOM 640 O O . ALA A 1 77 ? 20.828 5.010 -6.202 1.00 85.88 77 ALA A O 1
ATOM 641 N N . GLU A 1 78 ? 20.071 7.094 -6.000 1.00 84.75 78 GLU A N 1
ATOM 642 C CA . GLU A 1 78 ? 20.072 7.041 -4.534 1.00 84.75 78 GLU A CA 1
ATOM 643 C C . GLU A 1 78 ? 18.926 6.190 -3.965 1.00 84.75 78 GLU A C 1
ATOM 645 O O . GLU A 1 78 ? 18.973 5.800 -2.799 1.00 84.75 78 GLU A O 1
ATOM 650 N N . GLN A 1 79 ? 17.884 5.928 -4.756 1.00 89.94 79 GLN A N 1
ATOM 651 C CA . GLN A 1 79 ? 16.657 5.279 -4.302 1.00 89.94 79 GLN A CA 1
ATOM 652 C C . GLN A 1 79 ? 16.411 3.954 -5.002 1.00 89.94 79 GLN A C 1
ATOM 654 O O . GLN A 1 79 ? 16.065 2.988 -4.327 1.00 89.94 79 GLN A O 1
ATOM 659 N N . ARG A 1 80 ? 16.556 3.893 -6.328 1.00 93.88 80 ARG A N 1
ATOM 660 C CA . ARG A 1 80 ? 16.141 2.741 -7.123 1.00 93.88 80 ARG A CA 1
ATOM 661 C C . ARG A 1 80 ? 16.951 2.573 -8.399 1.00 93.88 80 ARG 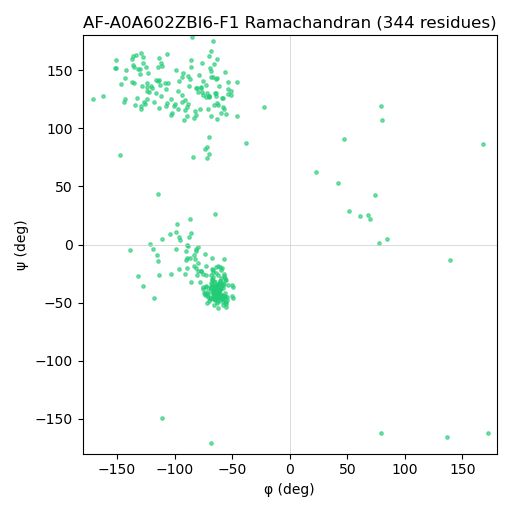A C 1
ATOM 663 O O . ARG A 1 80 ? 17.398 3.535 -9.010 1.00 93.88 80 ARG A O 1
ATOM 670 N N . PHE A 1 81 ? 17.054 1.323 -8.834 1.00 95.00 81 PHE A N 1
ATOM 671 C CA . PHE A 1 81 ? 17.623 0.960 -10.125 1.00 95.00 81 PHE A CA 1
ATOM 672 C C . PHE A 1 81 ? 16.787 -0.114 -10.806 1.00 95.00 81 PHE A C 1
ATOM 674 O O . PHE A 1 81 ? 16.051 -0.867 -10.163 1.00 95.00 81 PHE A O 1
ATOM 681 N N . PHE A 1 82 ? 16.953 -0.225 -12.115 1.00 96.25 82 PHE A N 1
ATOM 682 C CA . PHE A 1 82 ? 16.410 -1.306 -12.909 1.00 96.25 82 PHE A CA 1
ATOM 683 C C . PHE A 1 82 ? 17.467 -1.835 -13.873 1.00 96.25 82 PHE A C 1
ATOM 685 O O . PHE A 1 82 ? 17.951 -1.108 -14.733 1.00 96.25 82 PHE A O 1
ATOM 692 N N . VAL A 1 83 ? 17.804 -3.117 -13.764 1.00 95.75 83 VAL A N 1
ATOM 693 C CA . VAL A 1 83 ? 18.782 -3.768 -14.639 1.00 95.75 83 VAL A CA 1
ATOM 694 C C . VAL A 1 83 ? 18.033 -4.606 -15.681 1.00 95.75 83 VAL A C 1
ATOM 696 O O . VAL A 1 83 ? 17.385 -5.587 -15.301 1.00 95.75 83 VAL A O 1
ATOM 699 N N . PRO A 1 84 ? 18.086 -4.249 -16.979 1.00 96.50 84 PRO A N 1
ATOM 700 C CA . PRO A 1 84 ? 17.401 -4.994 -18.030 1.00 96.50 84 PRO A CA 1
ATOM 701 C C . PRO A 1 84 ? 18.020 -6.381 -18.247 1.00 96.50 84 PRO A C 1
ATOM 703 O O . PRO A 1 84 ? 19.227 -6.572 -18.101 1.00 96.50 84 PRO A O 1
ATOM 706 N N . GLU A 1 85 ? 17.197 -7.347 -18.657 1.00 96.06 85 GLU A N 1
ATOM 707 C CA . GLU A 1 85 ? 17.697 -8.615 -19.191 1.00 96.06 85 GLU A CA 1
ATOM 708 C C . GLU A 1 85 ? 18.475 -8.369 -20.488 1.00 96.06 85 GLU A C 1
ATOM 710 O O . GLU A 1 85 ? 18.087 -7.547 -21.322 1.00 96.06 85 GLU A O 1
ATOM 715 N N . THR A 1 86 ? 19.553 -9.123 -20.686 1.00 92.69 86 THR A N 1
ATOM 716 C CA . THR A 1 86 ? 20.344 -9.088 -21.914 1.00 92.69 86 THR A CA 1
ATOM 717 C C . THR A 1 86 ? 20.135 -10.371 -22.729 1.00 92.69 86 THR A C 1
ATOM 719 O O . THR A 1 86 ? 20.081 -11.461 -22.155 1.00 92.69 86 THR A O 1
ATOM 722 N N . PRO A 1 87 ? 20.014 -10.276 -24.066 1.00 94.88 87 PRO A N 1
ATOM 723 C CA . PRO A 1 87 ? 20.032 -9.050 -24.868 1.00 94.88 87 PRO A CA 1
ATOM 724 C C . PRO A 1 87 ? 18.674 -8.304 -24.833 1.00 94.88 87 PRO A C 1
ATOM 726 O O . PRO A 1 87 ? 17.617 -8.923 -24.715 1.00 94.88 87 PRO A O 1
ATOM 729 N N . LEU A 1 88 ? 18.705 -6.963 -24.884 1.00 93.94 88 LEU A N 1
ATOM 730 C CA . LEU A 1 88 ? 17.525 -6.097 -24.695 1.00 93.94 88 LEU A CA 1
ATOM 731 C C . LEU A 1 88 ? 16.483 -6.242 -25.818 1.00 93.94 88 LEU A C 1
ATOM 733 O O . LEU A 1 88 ? 15.277 -6.237 -25.576 1.00 93.94 88 LEU A O 1
ATOM 737 N N . ASP A 1 89 ? 16.949 -6.360 -27.056 1.00 93.69 89 ASP A N 1
ATOM 738 C CA . ASP A 1 89 ? 16.137 -6.440 -28.274 1.00 93.69 89 ASP A CA 1
ATOM 739 C C . ASP A 1 89 ? 15.178 -7.640 -28.289 1.00 93.69 89 ASP A C 1
ATOM 741 O O . ASP A 1 89 ? 14.087 -7.549 -28.847 1.00 93.69 89 ASP A O 1
ATOM 745 N N . ALA A 1 90 ? 15.534 -8.733 -27.611 1.00 95.06 90 ALA A N 1
ATOM 746 C CA . ALA A 1 90 ? 14.704 -9.931 -27.509 1.00 95.06 90 ALA A CA 1
ATOM 747 C C . ALA A 1 90 ? 13.368 -9.713 -26.770 1.00 95.06 90 ALA A C 1
ATOM 749 O O . ALA A 1 90 ? 12.448 -10.523 -26.908 1.00 95.06 90 ALA A O 1
ATOM 750 N N . HIS A 1 91 ? 13.242 -8.653 -25.965 1.00 94.31 91 HIS A N 1
ATOM 751 C CA . HIS A 1 91 ? 12.052 -8.408 -25.136 1.00 94.31 91 HIS A CA 1
ATOM 752 C C . HIS A 1 91 ? 11.587 -6.948 -25.098 1.00 94.31 91 HIS A C 1
ATOM 754 O O . HIS A 1 91 ? 10.516 -6.671 -24.550 1.00 94.31 91 HIS A O 1
ATOM 760 N N . LEU A 1 92 ? 12.327 -6.031 -25.724 1.00 95.44 92 LEU A N 1
ATOM 761 C CA . LEU A 1 92 ? 11.966 -4.624 -25.829 1.00 95.44 92 LEU A CA 1
ATOM 762 C C . LEU A 1 92 ? 10.765 -4.405 -26.759 1.00 95.44 92 LEU A C 1
ATOM 764 O O . LEU A 1 92 ? 10.759 -4.786 -27.928 1.00 95.44 92 LEU A O 1
ATOM 768 N N . LYS A 1 93 ? 9.752 -3.704 -26.250 1.00 94.06 93 LYS A N 1
ATOM 769 C CA . LYS A 1 93 ? 8.601 -3.214 -27.013 1.00 94.06 93 LYS A CA 1
ATOM 770 C C . LYS A 1 93 ? 8.479 -1.710 -26.836 1.00 94.06 93 LYS A C 1
ATOM 772 O O . LYS A 1 93 ? 8.486 -1.221 -25.711 1.00 94.06 93 LYS A O 1
ATOM 777 N N . ILE A 1 94 ? 8.312 -0.990 -27.941 1.00 93.31 94 ILE A N 1
ATOM 778 C CA . ILE A 1 94 ? 8.159 0.467 -27.945 1.00 93.31 94 ILE A CA 1
ATOM 779 C C . ILE A 1 94 ? 6.832 0.811 -28.609 1.00 93.31 94 ILE A C 1
ATOM 781 O O . ILE A 1 94 ? 6.520 0.304 -29.687 1.00 93.31 94 ILE A O 1
ATOM 785 N N . LYS A 1 95 ? 6.040 1.673 -27.970 1.00 91.50 95 LYS A N 1
ATOM 786 C CA . LYS A 1 95 ? 4.776 2.166 -28.521 1.00 91.50 95 LYS A CA 1
ATOM 787 C C . LYS A 1 95 ? 4.679 3.687 -28.367 1.00 91.50 95 LYS A C 1
ATOM 789 O O . LYS A 1 95 ? 4.783 4.170 -27.239 1.00 91.50 95 LYS A O 1
ATOM 794 N N . PRO A 1 96 ? 4.429 4.449 -29.446 1.00 88.56 96 PRO A N 1
ATOM 795 C CA . PRO A 1 96 ? 4.130 5.870 -29.327 1.00 88.56 96 PRO A CA 1
ATOM 796 C C . PRO A 1 96 ? 2.766 6.080 -28.655 1.00 88.56 96 PRO A C 1
ATOM 798 O O . PRO A 1 96 ? 1.817 5.322 -28.875 1.00 88.56 96 PRO A O 1
ATOM 801 N N . THR A 1 97 ? 2.658 7.123 -27.842 1.00 82.50 97 THR A N 1
ATOM 802 C CA . THR A 1 97 ? 1.420 7.536 -27.181 1.00 82.50 97 THR A CA 1
ATOM 803 C C . THR A 1 97 ? 1.324 9.056 -27.134 1.00 82.50 97 THR A C 1
ATOM 805 O O . THR A 1 97 ? 2.333 9.747 -27.038 1.00 82.50 97 THR A O 1
ATOM 808 N N . PHE A 1 98 ? 0.103 9.582 -27.150 1.00 76.94 98 PHE A N 1
ATOM 809 C CA . PHE A 1 98 ? -0.159 11.001 -26.927 1.00 76.94 98 PHE A CA 1
ATOM 810 C C . PHE A 1 98 ? -0.781 11.172 -25.542 1.00 76.94 98 PHE A C 1
ATOM 812 O O . PHE A 1 98 ? -1.805 10.566 -25.239 1.00 76.94 98 PHE A O 1
ATOM 819 N N . GLN A 1 99 ? -0.142 11.964 -24.684 1.00 67.50 99 GLN A N 1
ATOM 820 C CA . GLN A 1 99 ? -0.652 12.332 -23.358 1.00 67.50 99 GLN A CA 1
ATOM 821 C C . GLN A 1 99 ? -0.522 13.848 -23.184 1.00 67.50 99 GLN A C 1
ATOM 823 O O . GLN A 1 99 ? 0.370 14.428 -23.795 1.00 67.50 99 GLN A O 1
ATOM 828 N N . TYR A 1 100 ? -1.403 14.471 -22.385 1.00 54.44 100 TYR A N 1
ATOM 829 C CA . TYR A 1 100 ? -1.507 15.923 -22.128 1.00 54.44 100 TYR A CA 1
ATOM 830 C C . TYR A 1 100 ? -0.135 16.631 -22.031 1.00 54.44 100 TYR A C 1
ATOM 832 O O . TYR A 1 100 ? 0.430 16.740 -20.947 1.00 54.44 100 TYR A O 1
ATOM 840 N N . GLY A 1 101 ? 0.422 17.072 -23.166 1.00 62.16 101 GLY A N 1
ATOM 841 C CA . GLY A 1 101 ? 1.796 17.589 -23.252 1.00 62.16 101 GLY A CA 1
ATOM 842 C C . GLY A 1 101 ? 2.605 17.166 -24.487 1.00 62.16 101 GLY A C 1
ATOM 843 O O . GLY A 1 101 ? 3.631 17.781 -24.747 1.00 62.16 101 GLY A O 1
ATOM 844 N N . GLY A 1 102 ? 2.163 16.175 -25.273 1.00 77.25 102 GLY A N 1
ATOM 845 C CA . GLY A 1 102 ? 2.768 15.851 -26.574 1.00 77.25 102 GLY A CA 1
ATOM 846 C C . GLY A 1 102 ? 2.973 14.358 -26.840 1.00 77.25 102 GLY A C 1
ATOM 847 O O . GLY A 1 102 ? 2.403 13.498 -26.163 1.00 77.25 102 GLY A O 1
ATOM 848 N N . LEU A 1 103 ? 3.777 14.066 -27.867 1.00 86.44 103 LEU A N 1
ATOM 849 C CA . LEU A 1 103 ? 4.191 12.711 -28.225 1.00 86.44 103 LEU A CA 1
ATOM 850 C C . LEU A 1 103 ? 5.158 12.169 -27.164 1.00 86.44 103 LEU A C 1
ATOM 852 O O . LEU A 1 103 ? 6.160 12.801 -26.837 1.00 86.44 103 LEU A O 1
ATOM 856 N N . LYS A 1 104 ? 4.854 10.985 -26.643 1.00 88.75 104 LYS A N 1
ATOM 857 C CA . LYS A 1 104 ? 5.703 10.217 -25.732 1.00 88.75 104 LYS A CA 1
ATOM 858 C C . LYS A 1 104 ? 5.854 8.793 -26.244 1.00 88.75 104 LYS A C 1
ATOM 860 O O . LYS A 1 104 ? 5.068 8.328 -27.071 1.00 88.75 104 LYS A O 1
ATOM 865 N N . PHE A 1 105 ? 6.824 8.073 -25.702 1.00 90.38 105 PHE A N 1
ATOM 866 C CA . PHE A 1 105 ? 7.089 6.690 -26.067 1.00 90.38 105 PHE A CA 1
ATOM 867 C C . PHE A 1 105 ? 7.035 5.803 -24.830 1.00 90.38 105 PHE A C 1
ATOM 869 O O . PHE A 1 105 ? 7.711 6.050 -23.837 1.00 90.38 105 PHE A O 1
ATOM 876 N N . ILE A 1 106 ? 6.211 4.761 -24.886 1.00 91.69 106 ILE A N 1
ATOM 877 C CA . ILE A 1 106 ? 6.133 3.737 -23.849 1.00 91.69 106 ILE A CA 1
ATOM 878 C C . ILE A 1 106 ? 7.104 2.628 -24.222 1.00 91.69 106 ILE A C 1
ATOM 880 O O . ILE A 1 106 ? 6.911 1.945 -25.229 1.00 91.69 106 ILE A O 1
ATOM 884 N N . TYR A 1 107 ? 8.113 2.444 -23.387 1.00 94.19 107 TYR A N 1
ATOM 885 C CA . TYR A 1 107 ? 9.079 1.362 -23.447 1.00 94.19 107 TYR A CA 1
ATOM 886 C C . TYR A 1 107 ? 8.644 0.274 -22.475 1.00 94.19 107 TYR A C 1
ATOM 888 O O . TYR A 1 107 ? 8.317 0.565 -21.329 1.00 94.19 107 TYR A O 1
ATOM 896 N N . LYS A 1 108 ? 8.633 -0.977 -22.927 1.00 94.69 108 LYS A N 1
ATOM 897 C CA . LYS A 1 108 ? 8.424 -2.151 -22.079 1.00 94.69 108 LYS A CA 1
ATOM 898 C C . LYS A 1 108 ? 9.554 -3.129 -22.306 1.00 94.69 108 LYS A C 1
ATOM 900 O O . LYS A 1 108 ? 9.758 -3.552 -23.439 1.00 94.69 108 LYS A O 1
ATOM 905 N N . TYR A 1 109 ? 10.264 -3.480 -21.250 1.00 95.31 109 TYR A N 1
ATOM 906 C CA . TYR A 1 109 ? 11.357 -4.443 -21.307 1.00 95.31 109 TYR A CA 1
ATOM 907 C C . TYR A 1 109 ? 11.491 -5.158 -19.966 1.00 95.31 109 TYR A C 1
ATOM 909 O O . TYR A 1 109 ? 11.092 -4.641 -18.924 1.00 95.31 109 TYR A O 1
ATOM 917 N N . ARG A 1 110 ? 11.997 -6.385 -19.999 1.00 96.12 110 ARG A N 1
ATOM 918 C CA . ARG A 1 110 ? 12.163 -7.246 -18.831 1.00 96.12 110 ARG A CA 1
ATOM 919 C C . ARG A 1 110 ? 13.478 -6.976 -18.112 1.00 96.12 110 ARG A C 1
ATOM 921 O O . ARG A 1 110 ? 14.453 -6.550 -18.730 1.00 96.12 110 ARG A O 1
ATOM 928 N N . GLY A 1 111 ? 13.507 -7.251 -16.813 1.00 95.88 111 GLY A N 1
ATOM 929 C CA . GLY A 1 111 ? 14.679 -7.048 -15.970 1.00 95.88 111 GLY A CA 1
ATOM 930 C C . GLY A 1 111 ? 14.406 -7.268 -14.486 1.00 95.88 111 GLY A C 1
ATOM 931 O O . GLY A 1 111 ? 13.422 -7.902 -14.092 1.00 95.88 111 GLY A O 1
ATOM 932 N N . ARG A 1 112 ? 15.316 -6.747 -13.664 1.00 96.69 112 ARG A N 1
ATOM 933 C CA . ARG A 1 112 ? 15.278 -6.830 -12.201 1.00 96.69 112 ARG A CA 1
ATOM 934 C C . ARG A 1 112 ? 15.323 -5.437 -11.599 1.00 96.69 112 ARG A C 1
ATOM 936 O O . ARG A 1 112 ? 16.119 -4.600 -12.021 1.00 96.69 112 ARG A O 1
ATOM 943 N N . ALA A 1 113 ? 14.474 -5.213 -10.608 1.00 96.75 113 ALA A N 1
ATOM 944 C CA . ALA A 1 113 ? 14.408 -3.975 -9.863 1.00 96.75 113 ALA A CA 1
ATOM 945 C C . ALA A 1 113 ? 15.301 -4.061 -8.622 1.00 96.75 113 ALA A C 1
ATOM 947 O O . ALA A 1 113 ? 15.475 -5.123 -8.024 1.00 96.75 113 ALA A O 1
ATOM 948 N N . PHE A 1 114 ? 15.856 -2.919 -8.239 1.00 95.88 114 PHE A N 1
ATOM 949 C CA . PHE A 1 114 ? 16.663 -2.752 -7.039 1.00 95.88 114 PHE A CA 1
ATOM 950 C C . PHE A 1 114 ? 16.256 -1.469 -6.320 1.00 95.88 114 PHE A C 1
ATOM 952 O O . PHE A 1 114 ? 15.783 -0.522 -6.956 1.00 95.88 114 PHE A O 1
ATOM 959 N N . GLY A 1 115 ? 16.478 -1.426 -5.010 1.00 95.38 115 GLY A N 1
ATOM 960 C CA . GLY A 1 115 ? 16.189 -0.256 -4.189 1.00 95.38 115 GLY A CA 1
ATOM 961 C C . GLY A 1 115 ? 14.709 -0.115 -3.835 1.00 95.38 115 GLY A C 1
ATOM 962 O O . GLY A 1 115 ? 13.945 -1.077 -3.908 1.00 95.38 115 GLY A O 1
ATOM 963 N N . TYR A 1 116 ? 14.313 1.083 -3.420 1.00 95.81 116 TYR A N 1
ATOM 964 C CA . TYR A 1 116 ? 12.983 1.405 -2.919 1.00 95.81 116 TYR A CA 1
ATOM 965 C C . TYR A 1 116 ? 12.042 1.834 -4.044 1.00 95.81 116 TYR A C 1
ATOM 967 O O . TYR A 1 116 ? 12.231 2.865 -4.688 1.00 95.81 116 TYR A O 1
ATOM 975 N N . TRP A 1 117 ? 10.974 1.065 -4.237 1.00 96.19 117 TRP A N 1
ATOM 976 C CA . TRP A 1 117 ? 9.922 1.347 -5.210 1.00 96.19 117 TRP A CA 1
ATOM 977 C C . TRP A 1 117 ? 8.608 1.658 -4.510 1.00 96.19 117 TRP A C 1
ATOM 979 O O . TRP A 1 117 ? 8.283 1.050 -3.493 1.00 96.19 117 TRP A O 1
ATOM 989 N N . MET A 1 118 ? 7.847 2.613 -5.043 1.00 95.38 118 MET A N 1
ATOM 990 C CA . MET A 1 118 ? 6.622 3.079 -4.400 1.00 95.38 118 MET A CA 1
ATOM 991 C C . MET A 1 118 ? 5.513 2.047 -4.586 1.00 95.38 118 MET A C 1
ATOM 993 O O . MET A 1 118 ? 5.213 1.645 -5.710 1.00 95.38 118 MET A O 1
ATOM 997 N N . VAL A 1 119 ? 4.861 1.654 -3.496 1.00 94.62 119 VAL A N 1
ATOM 998 C CA . VAL A 1 119 ? 3.731 0.724 -3.521 1.00 94.62 119 VAL A CA 1
ATOM 999 C C . VAL A 1 119 ? 2.443 1.533 -3.440 1.00 94.62 119 VAL A C 1
ATOM 1001 O O . VAL A 1 119 ? 2.217 2.268 -2.479 1.00 94.62 119 VAL A O 1
ATOM 1004 N N . LYS A 1 120 ? 1.572 1.404 -4.440 1.00 91.81 120 LYS A N 1
ATOM 1005 C CA . LYS A 1 120 ? 0.293 2.118 -4.509 1.00 91.81 120 LYS A CA 1
ATOM 1006 C C . LYS A 1 120 ? -0.888 1.165 -4.362 1.00 91.81 120 LYS A C 1
ATOM 1008 O O . LYS A 1 120 ? -0.982 0.206 -5.132 1.00 91.81 120 LYS A O 1
ATOM 1013 N N . PRO A 1 121 ? -1.826 1.442 -3.443 1.00 89.19 121 PRO A N 1
ATOM 1014 C CA . PRO A 1 121 ? -2.996 0.602 -3.256 1.00 89.19 121 PRO A CA 1
ATOM 1015 C C . PRO A 1 121 ? -3.982 0.772 -4.415 1.00 89.19 121 PRO A C 1
ATOM 1017 O O . PRO A 1 121 ? -4.277 1.888 -4.858 1.00 89.19 121 PRO A O 1
ATOM 1020 N N . THR A 1 122 ? -4.532 -0.343 -4.896 1.00 85.62 122 THR A N 1
ATOM 1021 C CA . THR A 1 122 ? -5.633 -0.345 -5.866 1.00 85.62 122 THR A CA 1
ATOM 1022 C C . THR A 1 122 ? -6.985 -0.216 -5.159 1.00 85.62 122 THR A C 1
ATOM 1024 O O . THR A 1 122 ? -7.094 -0.214 -3.933 1.00 85.62 122 THR A O 1
ATOM 1027 N N . LYS A 1 123 ? -8.079 -0.170 -5.931 1.00 80.00 123 LYS A N 1
ATOM 1028 C CA . LYS A 1 123 ? -9.446 -0.185 -5.377 1.00 80.00 123 LYS A CA 1
ATOM 1029 C C . LYS A 1 123 ? -9.773 -1.471 -4.603 1.00 80.00 123 LYS A C 1
ATOM 1031 O O . LYS A 1 123 ? -10.743 -1.476 -3.837 1.00 80.00 123 LYS A O 1
ATOM 1036 N N . LYS A 1 124 ? -9.013 -2.553 -4.808 1.00 78.69 124 LYS A N 1
ATOM 1037 C CA . LYS A 1 124 ? -9.190 -3.826 -4.100 1.00 78.69 124 LYS A CA 1
ATOM 1038 C C . LYS A 1 124 ? -8.386 -3.911 -2.809 1.00 78.69 124 LYS A C 1
ATOM 1040 O O . LYS A 1 124 ? -8.815 -4.655 -1.938 1.00 78.69 124 LYS A O 1
ATOM 1045 N N . ALA A 1 125 ? -7.339 -3.099 -2.650 1.00 81.12 125 ALA A N 1
ATOM 1046 C CA . ALA A 1 125 ? -6.519 -3.072 -1.446 1.00 81.12 125 ALA A CA 1
ATOM 1047 C C . ALA A 1 125 ? -7.382 -2.926 -0.184 1.00 81.12 125 ALA A C 1
ATOM 1049 O O . ALA A 1 125 ? -8.236 -2.035 -0.084 1.00 81.12 125 ALA A O 1
ATOM 1050 N N . ARG A 1 126 ? -7.176 -3.808 0.788 1.00 76.12 126 ARG A N 1
ATOM 1051 C CA . ARG A 1 126 ? -7.790 -3.751 2.121 1.00 76.12 126 ARG A CA 1
ATOM 1052 C C . ARG A 1 126 ? -6.702 -3.988 3.151 1.00 76.12 126 ARG A C 1
ATOM 1054 O O . ARG A 1 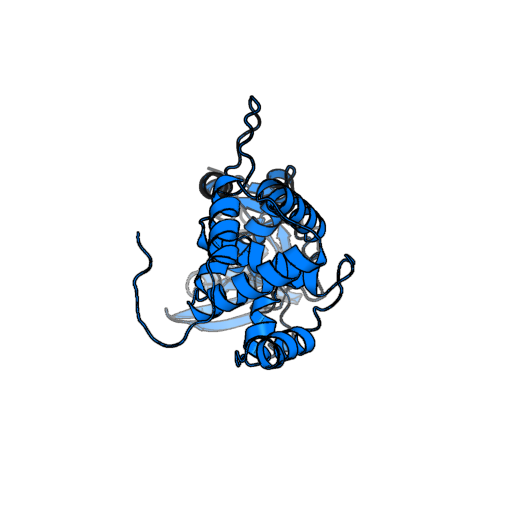126 ? -5.665 -4.548 2.832 1.00 76.12 126 ARG A O 1
ATOM 1061 N N . VAL A 1 127 ? -6.974 -3.643 4.403 1.00 71.12 127 VAL A N 1
ATOM 1062 C CA . VAL A 1 127 ? -6.128 -4.098 5.509 1.00 71.12 127 VAL A CA 1
ATOM 1063 C C . VAL A 1 127 ? -6.215 -5.629 5.564 1.00 71.12 127 VAL A C 1
ATOM 1065 O O . VAL A 1 127 ? -7.261 -6.172 5.929 1.00 71.12 127 VAL A O 1
ATOM 1068 N N . CYS A 1 128 ? -5.154 -6.332 5.168 1.00 65.12 128 CYS A N 1
ATOM 1069 C CA . CYS A 1 128 ? -5.107 -7.793 5.149 1.00 65.12 128 CYS A CA 1
ATOM 1070 C C . CYS A 1 128 ? -4.135 -8.357 6.197 1.00 65.12 128 CYS A C 1
ATOM 1072 O O . CYS A 1 128 ? -3.224 -7.696 6.709 1.00 65.12 128 CYS A O 1
ATOM 1074 N N . ARG A 1 129 ? -4.377 -9.613 6.593 1.00 54.44 129 ARG A N 1
ATOM 1075 C CA . ARG A 1 129 ? -3.503 -10.317 7.543 1.00 54.44 129 ARG A CA 1
ATOM 1076 C C . ARG A 1 129 ? -2.245 -10.889 6.887 1.00 54.44 129 ARG A C 1
ATOM 1078 O O . ARG A 1 129 ? -1.265 -11.021 7.611 1.00 54.44 129 ARG A O 1
ATOM 1085 N N . GLY A 1 130 ? -2.296 -11.181 5.589 1.00 68.69 130 GLY A N 1
ATOM 1086 C CA . GLY A 1 130 ? -1.173 -11.674 4.788 1.00 68.69 130 GLY A CA 1
ATOM 1087 C C . GLY A 1 130 ? -0.699 -10.643 3.768 1.00 68.69 130 GLY A C 1
ATOM 1088 O O . GLY A 1 130 ? -0.825 -9.441 4.009 1.00 68.69 130 GLY A O 1
ATOM 1089 N N . ASP A 1 131 ? -0.201 -11.143 2.648 1.00 86.06 131 ASP A N 1
ATOM 1090 C CA . ASP A 1 131 ? 0.546 -10.370 1.660 1.00 86.06 131 ASP A CA 1
ATOM 1091 C C . ASP A 1 131 ? -0.366 -9.667 0.649 1.00 86.06 131 ASP A C 1
ATOM 1093 O O . ASP A 1 131 ? -1.514 -10.065 0.435 1.00 86.06 131 ASP A O 1
ATOM 1097 N N . TYR A 1 132 ? 0.166 -8.627 0.010 1.00 87.44 132 TYR A N 1
ATOM 1098 C CA . TYR A 1 132 ? -0.505 -7.888 -1.051 1.00 87.44 132 TYR A CA 1
ATOM 1099 C C . TYR A 1 132 ? -0.134 -8.444 -2.421 1.00 87.44 132 TYR A C 1
ATOM 1101 O O . TYR A 1 132 ? 1.040 -8.433 -2.793 1.00 87.44 132 TYR A O 1
ATOM 1109 N N . LEU A 1 133 ? -1.131 -8.863 -3.200 1.00 89.44 133 LEU A N 1
ATOM 1110 C CA . LEU A 1 133 ? -0.912 -9.284 -4.580 1.00 89.44 133 LEU A CA 1
ATOM 1111 C C . LEU A 1 133 ? -0.600 -8.066 -5.460 1.00 89.44 133 LEU A C 1
ATOM 1113 O O . LEU A 1 133 ? -1.335 -7.075 -5.450 1.00 89.44 133 LEU A O 1
ATOM 1117 N N . THR A 1 134 ? 0.462 -8.131 -6.254 1.00 86.88 134 THR A N 1
ATOM 1118 C CA . THR A 1 134 ? 0.765 -7.098 -7.251 1.00 86.88 134 THR A CA 1
ATOM 1119 C C . THR A 1 134 ? -0.160 -7.209 -8.463 1.00 86.88 134 THR A C 1
ATOM 1121 O O . THR A 1 134 ? -0.525 -8.296 -8.898 1.00 86.88 134 THR A O 1
ATOM 1124 N N . GLY A 1 135 ? -0.592 -6.067 -8.991 1.00 80.31 135 GLY A N 1
ATOM 1125 C CA . GLY A 1 135 ? -1.466 -5.966 -10.154 1.00 80.31 135 GLY A CA 1
ATOM 1126 C C . GLY A 1 135 ? -0.755 -5.389 -11.374 1.00 80.31 135 GLY A C 1
ATOM 1127 O O . GLY A 1 135 ? 0.173 -4.590 -11.255 1.00 80.31 135 GLY A O 1
ATOM 1128 N N . ASP A 1 136 ? -1.251 -5.750 -12.555 1.00 78.25 136 ASP A N 1
ATOM 1129 C CA . ASP A 1 136 ? -0.800 -5.194 -13.830 1.00 78.25 136 ASP A CA 1
ATOM 1130 C C . ASP A 1 136 ? -1.509 -3.863 -14.125 1.00 78.25 136 ASP A C 1
ATOM 1132 O O . ASP A 1 136 ? -2.702 -3.830 -14.441 1.00 78.25 136 ASP A O 1
ATOM 1136 N N . CYS A 1 137 ? -0.757 -2.762 -14.041 1.00 72.12 137 CYS A N 1
ATOM 1137 C CA . CYS A 1 137 ? -1.233 -1.416 -14.353 1.00 72.12 137 CYS A CA 1
ATOM 1138 C C . CYS A 1 137 ? -1.706 -1.245 -15.808 1.00 72.12 137 CYS A C 1
ATOM 1140 O O . CYS A 1 137 ? -2.622 -0.463 -16.054 1.00 72.12 137 CYS A O 1
ATOM 1142 N N . ASP A 1 138 ? -1.128 -1.965 -16.774 1.00 67.31 138 ASP A N 1
ATOM 1143 C CA . ASP A 1 138 ? -1.549 -1.888 -18.178 1.00 67.31 138 ASP A CA 1
ATOM 1144 C C . ASP A 1 138 ? -2.852 -2.663 -18.440 1.00 67.31 138 ASP A C 1
ATOM 1146 O O . ASP A 1 138 ? -3.571 -2.359 -19.394 1.00 67.31 138 ASP A O 1
ATOM 1150 N N . ALA A 1 139 ? -3.191 -3.636 -17.591 1.00 60.75 139 ALA A N 1
ATOM 1151 C CA . ALA A 1 139 ? -4.442 -4.387 -17.679 1.00 60.75 139 ALA A CA 1
ATOM 1152 C C . ALA A 1 139 ? -5.642 -3.660 -17.038 1.00 60.75 139 ALA A C 1
ATOM 1154 O O . ALA A 1 139 ? -6.786 -4.060 -17.271 1.00 60.75 139 ALA A O 1
ATOM 1155 N N . ILE A 1 140 ? -5.411 -2.583 -16.269 1.00 54.47 140 ILE A N 1
ATOM 1156 C CA . ILE A 1 140 ? -6.443 -1.878 -15.480 1.00 54.47 140 ILE A CA 1
ATOM 1157 C C . ILE A 1 140 ? -7.603 -1.367 -16.346 1.00 54.47 140 ILE A C 1
ATOM 1159 O O . ILE A 1 140 ? -8.748 -1.385 -15.896 1.00 54.47 140 ILE A O 1
ATOM 1163 N N . GLU A 1 141 ? -7.334 -0.940 -17.582 1.00 47.53 141 GLU A N 1
ATOM 1164 C CA . GLU A 1 141 ? -8.374 -0.441 -18.495 1.00 47.53 141 GLU A CA 1
ATOM 1165 C C . GLU A 1 141 ? -9.218 -1.559 -19.127 1.00 47.53 141 GLU A C 1
ATOM 1167 O O . GLU A 1 141 ? -10.351 -1.312 -19.536 1.00 47.53 141 GLU A O 1
ATOM 1172 N N . PHE A 1 142 ? -8.697 -2.788 -19.190 1.00 47.16 142 PHE A N 1
ATOM 1173 C CA . PHE A 1 142 ? -9.283 -3.865 -19.994 1.00 47.16 142 PHE A CA 1
ATOM 1174 C C . PHE A 1 142 ? -9.850 -5.025 -19.165 1.00 47.16 142 PHE A C 1
ATOM 1176 O O . PHE A 1 142 ? -10.749 -5.708 -19.652 1.00 47.16 142 PHE A O 1
ATOM 1183 N N . LYS A 1 143 ? -9.346 -5.255 -17.941 1.00 55.72 143 LYS A N 1
ATOM 1184 C CA . LYS A 1 143 ? -9.768 -6.342 -17.033 1.00 55.72 143 LYS A CA 1
ATOM 1185 C C . LYS A 1 143 ? -9.660 -5.932 -15.551 1.00 55.72 143 LYS A C 1
ATOM 1187 O O . LYS A 1 143 ? -8.731 -6.340 -14.856 1.00 55.72 143 LYS A O 1
ATOM 1192 N N . PRO A 1 144 ? -10.590 -5.132 -15.007 1.00 51.97 144 PRO A N 1
ATOM 1193 C CA . PRO A 1 144 ? -10.553 -4.717 -13.597 1.00 51.97 144 PRO A CA 1
ATOM 1194 C C . PRO A 1 144 ? -10.595 -5.901 -12.604 1.00 51.97 144 PRO A C 1
ATOM 1196 O O . PRO A 1 144 ? -10.159 -5.797 -11.456 1.00 51.97 144 PRO A O 1
ATOM 1199 N N . GLU A 1 145 ? -11.084 -7.062 -13.025 1.00 51.19 145 GLU A N 1
ATOM 1200 C CA . GLU A 1 145 ? -11.074 -8.304 -12.259 1.00 51.19 145 GLU A CA 1
ATOM 1201 C C . GLU A 1 145 ? -9.669 -8.876 -12.007 1.00 51.19 145 GLU A C 1
ATOM 1203 O O . GLU A 1 145 ? -9.500 -9.535 -10.982 1.00 51.19 145 GLU A O 1
ATOM 1208 N N . THR A 1 146 ? -8.653 -8.552 -12.820 1.00 52.53 146 THR A N 1
ATOM 1209 C CA . THR A 1 146 ? -7.250 -8.972 -12.604 1.00 52.53 146 THR A CA 1
ATOM 1210 C C . THR A 1 146 ? -6.459 -8.008 -11.719 1.00 52.53 146 THR A C 1
ATOM 1212 O O . THR A 1 146 ? -5.254 -8.168 -11.558 1.00 52.53 146 THR A O 1
ATOM 1215 N N . LEU A 1 147 ? -7.110 -6.994 -11.133 1.00 60.69 147 LEU A N 1
ATOM 1216 C CA . LEU A 1 147 ? -6.464 -6.106 -10.167 1.00 60.69 147 LEU A CA 1
ATOM 1217 C C . LEU A 1 147 ? -5.929 -6.936 -8.993 1.00 60.69 147 LEU A C 1
ATOM 1219 O O . LEU A 1 147 ? -6.724 -7.558 -8.281 1.00 60.69 147 LEU A O 1
ATOM 1223 N N . GLY A 1 148 ? -4.614 -6.903 -8.793 1.00 71.69 148 GLY A N 1
ATOM 1224 C CA . GLY A 1 148 ? -4.003 -7.183 -7.501 1.00 71.69 148 GLY A CA 1
ATOM 1225 C C . GLY A 1 148 ? -4.375 -6.104 -6.480 1.00 71.69 148 GLY A C 1
ATOM 1226 O O . GLY A 1 148 ? -5.039 -5.104 -6.788 1.00 71.69 148 GLY A O 1
ATOM 1227 N N . ASP A 1 149 ? -3.954 -6.295 -5.241 1.00 83.12 149 ASP A N 1
ATOM 1228 C CA . ASP A 1 149 ? -4.151 -5.331 -4.167 1.00 83.12 149 ASP A CA 1
ATOM 1229 C C . ASP A 1 149 ? -3.316 -4.067 -4.376 1.00 83.12 149 ASP A C 1
ATOM 1231 O O . ASP A 1 149 ? -3.761 -2.970 -4.041 1.00 83.12 149 ASP A O 1
ATOM 1235 N N . VAL A 1 150 ? -2.127 -4.193 -4.966 1.00 90.81 150 VAL A N 1
ATOM 1236 C CA . VAL A 1 150 ? -1.162 -3.094 -5.087 1.00 90.81 150 VAL A CA 1
ATOM 1237 C C . VAL A 1 150 ? -0.526 -3.010 -6.464 1.00 90.81 150 VAL A C 1
ATOM 1239 O O . VAL A 1 150 ? -0.541 -3.955 -7.239 1.00 90.81 150 VAL A O 1
ATOM 1242 N N . THR A 1 151 ? 0.061 -1.861 -6.767 1.00 91.81 151 THR A N 1
ATOM 1243 C CA . THR A 1 151 ? 0.853 -1.610 -7.976 1.00 91.81 151 THR A CA 1
ATOM 1244 C C . THR A 1 151 ? 2.179 -0.977 -7.578 1.00 91.81 151 THR A C 1
ATOM 1246 O O . THR A 1 151 ? 2.242 -0.312 -6.543 1.00 91.81 151 THR A O 1
ATOM 1249 N N . ILE A 1 152 ? 3.235 -1.188 -8.363 1.00 94.19 152 ILE A N 1
ATOM 1250 C CA . ILE A 1 152 ? 4.591 -0.756 -8.002 1.00 94.19 152 ILE A CA 1
ATOM 1251 C C . ILE A 1 152 ? 5.109 0.258 -9.009 1.00 94.19 152 ILE A C 1
ATOM 1253 O O . ILE A 1 152 ? 5.197 -0.042 -10.194 1.00 94.19 152 ILE A O 1
ATOM 1257 N N . HIS A 1 153 ? 5.480 1.438 -8.529 1.00 94.31 153 HIS A N 1
ATOM 1258 C CA . HIS A 1 153 ? 5.778 2.605 -9.353 1.00 94.31 153 HIS A CA 1
ATOM 1259 C C . HIS A 1 153 ? 7.145 3.202 -9.032 1.00 94.31 153 HIS A C 1
ATOM 1261 O O . HIS A 1 153 ? 7.703 3.002 -7.945 1.00 94.31 153 HIS A O 1
ATOM 1267 N N . SER A 1 154 ? 7.652 4.000 -9.971 1.00 91.50 154 SER A N 1
ATOM 1268 C CA . SER A 1 154 ? 8.613 5.041 -9.633 1.00 91.50 154 SER A CA 1
ATOM 1269 C C . SER A 1 154 ? 7.928 6.142 -8.795 1.00 91.50 154 SER A C 1
ATOM 1271 O O . SER A 1 154 ? 6.784 5.990 -8.354 1.00 91.50 154 SER A O 1
ATOM 1273 N N . ASP A 1 155 ? 8.598 7.269 -8.552 1.00 82.44 155 ASP A N 1
ATOM 1274 C CA . ASP A 1 155 ? 7.916 8.438 -7.972 1.00 82.44 155 ASP A CA 1
ATOM 1275 C C . ASP A 1 155 ? 6.879 9.048 -8.945 1.00 82.44 155 ASP A C 1
ATOM 1277 O O . ASP A 1 155 ? 6.020 9.831 -8.536 1.00 82.44 155 ASP A O 1
ATOM 1281 N N . THR A 1 156 ? 6.888 8.641 -10.220 1.00 81.88 156 THR A N 1
ATOM 1282 C CA . THR A 1 156 ? 5.873 9.009 -11.214 1.00 81.88 156 THR A CA 1
ATOM 1283 C C . THR A 1 156 ? 4.829 7.900 -11.380 1.00 81.88 156 THR A C 1
ATOM 1285 O O . THR A 1 156 ? 5.126 6.720 -11.251 1.00 81.88 156 THR A O 1
ATOM 1288 N N . GLU A 1 157 ? 3.593 8.263 -11.731 1.00 82.12 157 GLU A N 1
ATOM 1289 C CA . GLU A 1 157 ? 2.537 7.294 -12.102 1.00 82.12 157 GLU A CA 1
ATOM 1290 C C . GLU A 1 157 ? 2.749 6.668 -13.495 1.00 82.12 157 GLU A C 1
ATOM 1292 O O . GLU A 1 157 ? 1.986 5.804 -13.927 1.00 82.12 157 GLU A O 1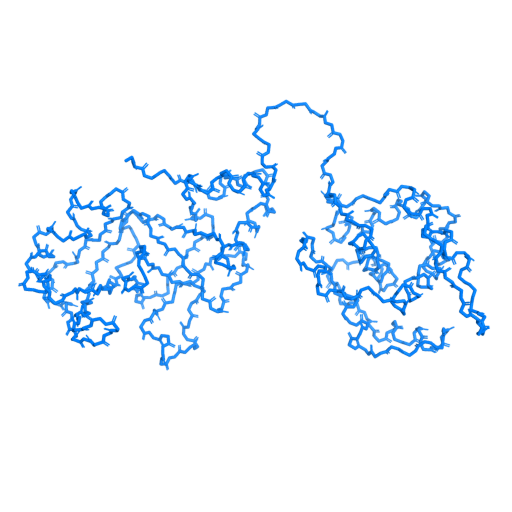
ATOM 1297 N N . LEU A 1 158 ? 3.722 7.173 -14.258 1.00 86.00 158 LEU A N 1
ATOM 1298 C CA . LEU A 1 158 ? 3.923 6.795 -15.657 1.00 86.00 158 LEU A CA 1
ATOM 1299 C C . LEU A 1 158 ? 4.879 5.611 -15.810 1.00 86.00 158 LEU A C 1
ATOM 1301 O O . LEU A 1 158 ? 4.765 4.872 -16.796 1.00 86.00 158 LEU A O 1
ATOM 1305 N N . ASP A 1 159 ? 5.755 5.429 -14.825 1.00 92.19 159 ASP A N 1
ATOM 1306 C CA . ASP A 1 159 ? 6.807 4.426 -14.816 1.00 92.19 159 ASP A CA 1
ATOM 1307 C C . ASP A 1 159 ? 6.524 3.407 -13.716 1.00 92.19 159 ASP A C 1
ATOM 1309 O O . ASP A 1 159 ? 6.486 3.741 -12.532 1.00 92.19 159 ASP A O 1
ATOM 1313 N N . PHE A 1 160 ? 6.311 2.151 -14.096 1.00 93.69 160 PHE A N 1
ATOM 1314 C CA . PHE A 1 160 ? 5.888 1.119 -13.156 1.00 93.69 160 PHE A CA 1
ATOM 1315 C C . PHE A 1 160 ? 6.356 -0.275 -13.550 1.00 93.69 160 PHE A C 1
ATOM 1317 O O . PHE A 1 160 ? 6.661 -0.560 -14.711 1.00 93.69 160 PHE A O 1
ATOM 1324 N N . LEU A 1 161 ? 6.390 -1.156 -12.556 1.00 94.12 161 LEU A N 1
ATOM 1325 C CA . LEU A 1 161 ? 6.760 -2.555 -12.708 1.00 94.12 161 LEU A CA 1
ATOM 1326 C C . LEU A 1 161 ? 5.511 -3.422 -12.867 1.00 94.12 161 LEU A C 1
ATOM 1328 O O . LEU A 1 161 ? 4.508 -3.222 -12.183 1.00 94.12 161 LEU A O 1
ATOM 1332 N N . VAL A 1 162 ? 5.604 -4.420 -13.741 1.00 90.44 162 VAL A N 1
ATOM 1333 C CA . VAL A 1 162 ? 4.579 -5.444 -13.954 1.00 90.44 162 VAL A CA 1
ATOM 1334 C C . VAL A 1 162 ? 5.216 -6.818 -13.792 1.00 90.44 162 VAL A C 1
ATOM 1336 O O . VAL A 1 162 ? 6.154 -7.162 -14.513 1.00 90.44 162 VAL A O 1
ATOM 1339 N N . PHE A 1 163 ? 4.711 -7.611 -12.854 1.00 88.38 163 PHE A N 1
ATOM 1340 C CA . PHE A 1 163 ? 5.139 -8.994 -12.657 1.00 88.38 163 PHE A CA 1
ATOM 1341 C C . PHE A 1 163 ? 4.309 -9.910 -13.559 1.00 88.38 163 PHE A C 1
ATOM 1343 O O . PHE A 1 163 ? 3.109 -9.702 -13.717 1.00 88.38 163 PHE A O 1
ATOM 1350 N N . LEU A 1 164 ? 4.973 -10.866 -14.218 1.00 79.25 164 LEU A N 1
ATOM 1351 C CA . LEU A 1 164 ? 4.312 -11.780 -15.159 1.00 79.25 164 LEU A CA 1
ATOM 1352 C C . LEU A 1 164 ? 3.488 -12.848 -14.434 1.00 79.25 164 LEU A C 1
ATOM 1354 O O . LEU A 1 164 ? 2.417 -13.216 -14.909 1.00 79.25 164 LEU A O 1
ATOM 1358 N N . ASP A 1 165 ? 4.001 -13.305 -13.296 1.00 83.50 165 ASP A N 1
ATOM 1359 C CA . ASP A 1 165 ? 3.348 -14.244 -12.392 1.00 83.50 165 ASP A CA 1
ATOM 1360 C C . ASP A 1 165 ? 2.858 -13.511 -11.138 1.00 83.50 165 ASP A C 1
ATOM 1362 O O . ASP A 1 165 ? 3.310 -12.398 -10.842 1.00 83.50 165 ASP A O 1
ATOM 1366 N N . ASP A 1 166 ? 1.969 -14.156 -10.377 1.00 85.12 166 ASP A N 1
ATOM 1367 C CA . ASP A 1 166 ? 1.505 -13.646 -9.088 1.00 85.12 166 ASP A CA 1
ATOM 1368 C C . ASP A 1 166 ? 2.702 -13.380 -8.164 1.00 85.12 166 ASP A C 1
ATOM 1370 O O . ASP A 1 166 ? 3.386 -14.299 -7.706 1.00 85.12 166 ASP A O 1
ATOM 1374 N N . TYR A 1 167 ? 2.943 -12.103 -7.878 1.00 88.94 167 TYR A N 1
ATOM 1375 C CA . TYR A 1 167 ? 3.983 -11.666 -6.957 1.00 88.94 167 TYR A CA 1
ATOM 1376 C C . TYR A 1 167 ? 3.352 -10.969 -5.759 1.00 88.94 167 TYR A C 1
ATOM 1378 O O . TYR A 1 167 ? 2.516 -10.076 -5.923 1.00 88.94 167 TYR A O 1
ATOM 1386 N N . TYR A 1 168 ? 3.769 -11.380 -4.566 1.00 90.12 168 TYR A N 1
ATOM 1387 C CA . TYR A 1 168 ? 3.202 -10.951 -3.296 1.00 90.12 168 TYR A CA 1
ATOM 1388 C C . TYR A 1 168 ? 4.213 -10.103 -2.522 1.00 90.12 168 TYR A C 1
ATOM 1390 O O . TYR A 1 168 ? 5.397 -10.432 -2.470 1.00 90.12 168 TYR A O 1
ATOM 1398 N N . ILE A 1 169 ? 3.742 -9.011 -1.924 1.00 90.81 169 ILE A N 1
ATOM 1399 C CA . ILE A 1 169 ? 4.532 -8.154 -1.033 1.00 90.81 169 ILE A CA 1
ATOM 1400 C C . ILE A 1 169 ? 4.049 -8.383 0.397 1.00 90.81 169 ILE A C 1
ATOM 1402 O O . ILE A 1 169 ? 2.884 -8.099 0.694 1.00 90.81 169 ILE A O 1
ATOM 1406 N N . ASP A 1 170 ? 4.929 -8.853 1.284 1.00 87.00 170 ASP A N 1
ATOM 1407 C CA . ASP A 1 170 ? 4.611 -8.916 2.712 1.00 87.00 170 ASP A CA 1
ATOM 1408 C C . ASP A 1 170 ? 4.404 -7.485 3.222 1.00 87.00 170 ASP A C 1
ATOM 1410 O O . ASP A 1 170 ? 5.217 -6.584 3.010 1.00 87.00 170 ASP A O 1
ATOM 1414 N N . LYS A 1 171 ? 3.294 -7.263 3.923 1.00 81.81 171 LYS A N 1
ATOM 1415 C CA . LYS A 1 171 ? 3.000 -5.978 4.563 1.00 81.81 171 LYS A CA 1
ATOM 1416 C C . LYS A 1 171 ? 4.085 -5.537 5.551 1.00 81.81 171 LYS A C 1
ATOM 1418 O O . LYS A 1 171 ? 4.171 -4.351 5.845 1.00 81.81 171 LYS A O 1
ATOM 1423 N N . LYS A 1 172 ? 4.845 -6.475 6.121 1.00 83.12 172 LYS A N 1
ATOM 1424 C CA . LYS A 1 172 ? 5.953 -6.193 7.039 1.00 83.12 172 LYS A CA 1
ATOM 1425 C C . LYS A 1 172 ? 7.185 -5.687 6.299 1.00 83.12 172 LYS A C 1
ATOM 1427 O O . LYS A 1 172 ? 7.916 -4.906 6.888 1.00 83.12 172 LYS A O 1
ATOM 1432 N N . ASP A 1 173 ? 7.329 -6.027 5.019 1.00 89.25 173 ASP A N 1
ATOM 1433 C CA . ASP A 1 173 ? 8.426 -5.606 4.136 1.00 89.25 173 ASP A CA 1
ATOM 1434 C C . ASP A 1 173 ? 8.146 -4.255 3.453 1.00 89.25 173 ASP A C 1
ATOM 1436 O O . ASP A 1 173 ? 8.710 -3.917 2.407 1.00 89.25 173 ASP A O 1
ATOM 1440 N N . LEU A 1 174 ? 7.249 -3.466 4.046 1.00 94.06 174 LEU A N 1
ATOM 1441 C CA . LEU A 1 174 ? 6.954 -2.110 3.618 1.00 94.06 174 LEU A CA 1
ATOM 1442 C C . LEU A 1 174 ? 7.791 -1.104 4.407 1.00 94.06 174 LEU A C 1
ATOM 1444 O O . LEU A 1 174 ? 8.042 -1.240 5.604 1.00 94.06 174 LEU A O 1
ATOM 1448 N N . TYR A 1 175 ? 8.185 -0.050 3.714 1.00 94.62 175 TYR A N 1
ATOM 1449 C CA . TYR A 1 175 ? 9.076 0.981 4.203 1.00 94.62 175 TYR A CA 1
ATOM 1450 C C . TYR A 1 175 ? 8.441 2.351 4.077 1.00 94.62 175 TYR A C 1
ATOM 1452 O O . TYR A 1 175 ? 7.643 2.615 3.175 1.00 94.62 175 TYR A O 1
ATOM 1460 N N . ILE A 1 176 ? 8.868 3.248 4.952 1.00 92.62 176 ILE A N 1
ATOM 1461 C CA . ILE A 1 176 ? 8.483 4.647 4.926 1.00 92.62 176 ILE A CA 1
ATOM 1462 C C . ILE A 1 176 ? 9.711 5.561 4.855 1.00 92.62 176 ILE A C 1
ATOM 1464 O O . ILE A 1 176 ? 10.700 5.280 5.537 1.00 92.62 176 ILE A O 1
ATOM 1468 N N . PRO A 1 177 ? 9.686 6.649 4.060 1.00 91.69 177 PRO A N 1
ATOM 1469 C CA . PRO A 1 177 ? 10.768 7.626 4.076 1.00 91.69 177 PRO A CA 1
ATOM 1470 C C . PRO A 1 177 ? 10.822 8.372 5.414 1.00 91.69 177 PRO A C 1
ATOM 1472 O O . PRO A 1 177 ? 9.782 8.701 5.989 1.00 91.69 177 PRO A O 1
ATOM 1475 N N . SER A 1 178 ? 12.028 8.700 5.881 1.00 88.75 178 SER A N 1
ATOM 1476 C CA . SER A 1 178 ? 12.251 9.403 7.153 1.00 88.75 178 SER A CA 1
ATOM 1477 C C . SER A 1 178 ? 11.500 10.732 7.258 1.00 88.75 178 SER A C 1
ATOM 1479 O O . SER A 1 178 ? 11.064 11.092 8.347 1.00 88.75 178 SER A O 1
ATOM 1481 N N . ASP A 1 179 ? 11.282 11.415 6.131 1.00 87.38 179 ASP A N 1
ATOM 1482 C CA . ASP A 1 179 ? 10.566 12.696 6.053 1.00 87.38 179 ASP A CA 1
ATOM 1483 C C . ASP A 1 179 ? 9.118 12.612 6.581 1.00 87.38 179 ASP A C 1
ATOM 1485 O O . ASP A 1 179 ? 8.528 13.623 6.952 1.00 87.38 179 ASP A O 1
ATOM 1489 N N . TYR A 1 180 ? 8.538 11.408 6.642 1.00 84.81 180 TYR A N 1
ATOM 1490 C CA . TYR A 1 180 ? 7.175 11.179 7.128 1.00 84.81 180 TYR A CA 1
ATOM 1491 C C . TYR A 1 180 ? 7.120 10.697 8.583 1.00 84.81 180 TYR A C 1
ATOM 1493 O O . TYR A 1 180 ? 6.025 10.549 9.129 1.00 84.81 180 TYR A O 1
ATOM 1501 N N . LEU A 1 181 ? 8.266 10.466 9.234 1.00 82.50 181 LEU A N 1
ATOM 1502 C CA . LEU A 1 181 ? 8.301 9.951 10.606 1.00 82.50 181 LEU A CA 1
ATOM 1503 C C . LEU A 1 181 ? 7.777 10.951 11.628 1.00 82.50 181 LEU A C 1
ATOM 1505 O O . LEU A 1 181 ? 7.089 10.545 12.554 1.00 82.50 181 LEU A O 1
ATOM 1509 N N . GLU A 1 182 ? 8.056 12.243 11.464 1.00 76.69 182 GLU A N 1
ATOM 1510 C CA . GLU A 1 182 ? 7.555 13.273 12.380 1.00 76.69 182 GLU A CA 1
ATOM 1511 C C . GLU A 1 182 ? 6.025 13.385 12.296 1.00 76.69 182 GLU A C 1
ATOM 1513 O O . GLU A 1 182 ? 5.335 13.392 13.311 1.00 76.69 182 GLU A O 1
ATOM 1518 N N . ALA A 1 183 ? 5.474 13.362 11.077 1.00 73.81 183 ALA A N 1
ATOM 1519 C CA . ALA A 1 183 ? 4.029 13.365 10.853 1.00 73.81 183 ALA A CA 1
ATOM 1520 C C . ALA A 1 183 ? 3.341 12.115 11.430 1.00 73.81 183 ALA A C 1
ATOM 1522 O O . ALA A 1 183 ? 2.215 12.199 11.918 1.00 73.81 183 ALA A O 1
ATOM 1523 N N . ILE A 1 184 ? 4.014 10.966 11.380 1.00 76.25 184 ILE A N 1
ATOM 1524 C CA . ILE A 1 184 ? 3.574 9.713 12.002 1.00 76.25 184 ILE A CA 1
ATOM 1525 C C . ILE A 1 184 ? 3.655 9.796 13.520 1.00 76.25 184 ILE A C 1
ATOM 1527 O O . ILE A 1 184 ? 2.676 9.488 14.189 1.00 76.25 184 ILE A O 1
ATOM 1531 N N . SER A 1 185 ? 4.781 10.251 14.065 1.00 71.25 185 SER A N 1
ATOM 1532 C CA . SER A 1 185 ? 4.988 10.364 15.508 1.00 71.25 185 SER A CA 1
ATOM 1533 C C . SER A 1 185 ? 3.957 11.296 16.142 1.00 71.25 185 SER A C 1
ATOM 1535 O O . SER A 1 185 ? 3.295 10.914 17.102 1.00 71.25 185 SER A O 1
ATOM 1537 N N . ASN A 1 186 ? 3.705 12.449 15.516 1.00 69.50 186 ASN A N 1
ATOM 1538 C CA . ASN A 1 186 ? 2.676 13.393 15.950 1.00 69.50 186 ASN A CA 1
ATOM 1539 C C . ASN A 1 186 ? 1.253 12.818 15.842 1.00 69.50 186 ASN A C 1
ATOM 1541 O O . ASN A 1 186 ? 0.392 13.174 16.641 1.00 69.50 186 ASN A O 1
ATOM 1545 N N . LYS A 1 187 ? 0.982 11.948 14.857 1.00 68.44 187 LYS A N 1
ATOM 1546 C CA . LYS A 1 187 ? -0.332 11.300 14.694 1.00 68.44 187 LYS A CA 1
ATOM 1547 C C . LYS A 1 187 ? -0.562 10.143 15.664 1.00 68.44 187 LYS A C 1
ATOM 1549 O O . LYS A 1 187 ? -1.710 9.916 16.028 1.00 68.44 187 LYS A O 1
ATOM 1554 N N . PHE A 1 188 ? 0.486 9.417 16.039 1.00 66.12 188 PHE A N 1
ATOM 1555 C CA . PHE A 1 188 ? 0.375 8.180 16.816 1.00 66.12 188 PHE A CA 1
ATOM 1556 C C . PHE A 1 188 ? 0.915 8.299 18.244 1.00 66.12 188 PHE A C 1
ATOM 1558 O O . PHE A 1 188 ? 0.974 7.284 18.925 1.00 66.12 188 PHE A O 1
ATOM 1565 N N . GLN A 1 189 ? 1.333 9.498 18.677 1.00 57.47 189 GLN A N 1
ATOM 1566 C CA . GLN A 1 189 ? 2.079 9.708 19.924 1.00 57.47 189 GLN A CA 1
ATOM 1567 C C . GLN A 1 189 ? 3.142 8.618 20.115 1.00 57.47 189 GLN A C 1
ATOM 1569 O O . GLN A 1 189 ? 3.169 7.928 21.130 1.00 57.47 189 GLN A O 1
ATOM 1574 N N . ILE A 1 190 ? 3.999 8.405 19.106 1.00 48.41 190 ILE A N 1
ATOM 1575 C CA . ILE A 1 190 ? 5.105 7.448 19.244 1.00 48.41 190 ILE A CA 1
ATOM 1576 C C . ILE A 1 190 ? 6.116 8.086 20.194 1.00 48.41 190 ILE A C 1
ATOM 1578 O O . ILE A 1 190 ? 7.056 8.759 19.770 1.00 48.41 190 ILE A O 1
ATOM 1582 N N . VAL A 1 191 ? 5.874 7.922 21.494 1.00 37.34 191 VAL A N 1
ATOM 1583 C CA . VAL A 1 191 ? 6.803 8.293 22.550 1.00 37.34 191 VAL A CA 1
ATOM 1584 C C . VAL A 1 191 ? 8.063 7.481 22.297 1.00 37.34 191 VAL A C 1
ATOM 1586 O O . VAL A 1 191 ? 8.067 6.248 22.344 1.00 37.34 191 VAL A O 1
ATOM 1589 N N . ASN A 1 192 ? 9.136 8.186 21.942 1.00 34.38 192 ASN A N 1
ATOM 1590 C CA . ASN A 1 192 ? 10.462 7.599 21.909 1.00 34.38 192 ASN A CA 1
ATOM 1591 C C . ASN A 1 192 ? 10.722 6.963 23.273 1.00 34.38 192 ASN A C 1
ATOM 1593 O O . ASN A 1 192 ? 10.524 7.611 24.296 1.00 34.38 192 ASN A O 1
ATOM 1597 N N . ALA A 1 193 ? 11.159 5.704 23.265 1.00 36.75 193 ALA A N 1
ATOM 1598 C CA . ALA A 1 193 ? 11.540 4.964 24.457 1.00 36.75 193 ALA A CA 1
ATOM 1599 C C . ALA A 1 193 ? 12.430 5.829 25.366 1.00 36.75 193 ALA A C 1
ATOM 1601 O O . ALA A 1 193 ? 13.567 6.146 25.016 1.00 36.75 193 ALA A O 1
ATOM 1602 N N . GLY A 1 194 ? 11.881 6.225 26.511 1.00 32.88 194 GLY A N 1
ATOM 1603 C CA . GLY A 1 194 ? 12.529 7.141 27.435 1.00 32.88 194 GLY A CA 1
ATOM 1604 C C . GLY A 1 194 ? 11.559 7.648 28.492 1.00 32.88 194 GLY A C 1
ATOM 1605 O O . GLY A 1 194 ? 10.992 8.717 28.334 1.00 32.88 194 GLY A O 1
ATOM 1606 N N . GLU A 1 195 ? 11.454 6.863 29.563 1.00 34.69 195 GLU A N 1
ATOM 1607 C CA . GLU A 1 195 ? 11.099 7.279 30.926 1.00 34.69 195 GLU A CA 1
ATOM 1608 C C . GLU A 1 195 ? 9.623 7.531 31.308 1.00 34.69 195 GLU A C 1
ATOM 1610 O O . GLU A 1 195 ? 8.948 8.443 30.853 1.00 34.69 195 GLU A O 1
ATOM 1615 N N . GLU A 1 196 ? 9.240 6.703 32.289 1.00 34.22 196 GLU A N 1
ATOM 1616 C CA . GLU A 1 196 ? 8.337 6.932 33.422 1.00 34.22 196 GLU A CA 1
ATOM 1617 C C . GLU A 1 196 ? 6.812 6.872 33.220 1.00 34.22 196 GLU A C 1
ATOM 1619 O O . GLU A 1 196 ? 6.157 7.770 32.705 1.00 34.22 196 GLU A O 1
ATOM 1624 N N . ASN A 1 197 ? 6.274 5.768 33.763 1.00 40.97 197 ASN A N 1
ATOM 1625 C CA . ASN A 1 197 ? 4.894 5.514 34.175 1.00 40.97 197 ASN A CA 1
ATOM 1626 C C . ASN A 1 197 ? 4.078 6.786 34.452 1.00 40.97 197 ASN A C 1
ATOM 1628 O O . ASN A 1 197 ? 4.343 7.475 35.435 1.00 40.97 197 ASN A O 1
ATOM 1632 N N . ASN A 1 198 ? 3.006 6.986 33.688 1.00 35.19 198 ASN A N 1
ATOM 1633 C CA . ASN A 1 198 ? 1.782 7.623 34.163 1.00 35.19 198 ASN A CA 1
ATOM 1634 C C . ASN A 1 198 ? 0.586 6.922 33.504 1.00 35.19 198 ASN A C 1
ATOM 1636 O O . ASN A 1 198 ? 0.674 6.489 32.361 1.00 35.19 198 ASN A O 1
ATOM 1640 N N . ASP A 1 199 ? -0.497 6.774 34.261 1.00 38.31 199 ASP A N 1
ATOM 1641 C CA . ASP A 1 199 ? -1.703 5.974 33.991 1.00 38.31 199 ASP A CA 1
ATOM 1642 C C . ASP A 1 199 ? -2.570 6.419 32.774 1.00 38.31 199 ASP A C 1
ATOM 1644 O O . ASP A 1 199 ? -3.763 6.118 32.734 1.00 38.31 199 ASP A O 1
ATOM 1648 N N . ASP A 1 200 ? -2.004 7.075 31.755 1.00 39.97 200 ASP A N 1
ATOM 1649 C CA . ASP A 1 200 ? -2.740 7.734 30.658 1.00 39.97 200 ASP A CA 1
ATOM 1650 C C . ASP A 1 200 ? -2.511 7.096 29.265 1.00 39.97 200 ASP A C 1
ATOM 1652 O O . ASP A 1 200 ? -2.371 7.787 28.260 1.00 39.97 200 ASP A O 1
ATOM 1656 N N . ASP A 1 201 ? -2.526 5.760 29.179 1.00 44.38 201 ASP A N 1
ATOM 1657 C CA . ASP A 1 201 ? -2.488 5.003 27.905 1.00 44.38 201 ASP A CA 1
ATOM 1658 C C . ASP A 1 201 ? -3.888 4.792 27.263 1.00 44.38 201 ASP A C 1
ATOM 1660 O O . ASP A 1 201 ? -4.049 4.021 26.311 1.00 44.38 201 ASP A O 1
ATOM 1664 N N . PHE A 1 202 ? -4.942 5.445 27.772 1.00 50.56 202 PHE A N 1
ATOM 1665 C CA . PHE A 1 202 ? -6.296 5.353 27.205 1.00 50.56 202 PHE A CA 1
ATOM 1666 C C . PHE A 1 202 ? -6.519 6.402 26.112 1.00 50.56 202 PHE A C 1
ATOM 1668 O O . PHE A 1 202 ? -6.028 7.524 26.190 1.00 50.56 202 PHE A O 1
ATOM 1675 N N . LEU A 1 203 ? -7.292 6.048 25.080 1.00 51.69 203 LEU A N 1
ATOM 1676 C CA . LEU A 1 203 ? -7.651 7.007 24.037 1.00 51.69 203 LEU A CA 1
ATOM 1677 C C . LEU A 1 203 ? -8.516 8.122 24.639 1.00 51.69 203 LEU A C 1
ATOM 1679 O O . LEU A 1 203 ? -9.523 7.829 25.285 1.00 51.69 203 LEU A O 1
ATOM 1683 N N . ASP A 1 204 ? -8.154 9.378 24.365 1.00 57.47 204 ASP A N 1
ATOM 1684 C CA . ASP A 1 204 ? -8.947 10.569 24.697 1.00 57.47 204 ASP A CA 1
ATOM 1685 C C . ASP A 1 204 ? -10.180 10.638 23.778 1.00 57.47 204 ASP A C 1
ATOM 1687 O O . ASP A 1 204 ? -10.219 11.340 22.764 1.00 57.47 204 ASP A O 1
ATOM 1691 N N . LEU A 1 205 ? -11.143 9.762 24.066 1.00 65.38 205 LEU A N 1
ATOM 1692 C CA . LEU A 1 205 ? -12.410 9.654 23.360 1.00 65.38 205 LEU A CA 1
ATOM 1693 C C . LEU A 1 205 ? -13.374 10.704 23.893 1.00 65.38 205 LEU A C 1
ATOM 1695 O O . LEU A 1 205 ? -13.562 10.838 25.101 1.00 65.38 205 LEU A O 1
ATOM 1699 N N . ASP A 1 206 ? -14.054 11.397 22.985 1.00 71.62 206 ASP A N 1
ATOM 1700 C CA . ASP A 1 206 ? -15.126 12.293 23.405 1.00 71.62 206 ASP A CA 1
ATOM 1701 C C . ASP A 1 206 ? -16.352 11.498 23.923 1.00 71.62 206 ASP A C 1
ATOM 1703 O O . ASP A 1 206 ? -16.533 10.309 23.635 1.00 71.62 206 ASP A O 1
ATOM 1707 N N . GLU A 1 207 ? -17.240 12.165 24.672 1.00 75.69 207 GLU A N 1
ATOM 1708 C CA . GLU A 1 207 ? -18.472 11.572 25.240 1.00 75.69 207 GLU A CA 1
ATOM 1709 C C . GLU A 1 207 ? -19.298 10.807 24.186 1.00 75.69 207 GLU A C 1
ATOM 1711 O O . GLU A 1 207 ? -19.949 9.792 24.456 1.00 75.69 207 GLU A O 1
ATOM 1716 N N . LYS A 1 208 ? -19.303 11.293 22.941 1.00 79.12 208 LYS A N 1
ATOM 1717 C CA . LYS A 1 208 ? -20.095 10.716 21.855 1.00 79.12 208 LYS A CA 1
ATOM 1718 C C . LYS A 1 208 ? -19.461 9.420 21.350 1.00 79.12 208 LYS A C 1
ATOM 1720 O O . LYS A 1 208 ? -20.186 8.476 21.018 1.00 79.12 208 LYS A O 1
ATOM 1725 N N . GLU A 1 209 ? -18.140 9.360 21.267 1.00 82.12 209 GLU A N 1
ATOM 1726 C CA . GLU A 1 209 ? -17.389 8.160 20.909 1.00 82.12 209 GLU A CA 1
ATOM 1727 C C . GLU A 1 209 ? -17.544 7.078 21.986 1.00 82.12 209 GLU A C 1
ATOM 1729 O O . GLU A 1 209 ? -17.924 5.944 21.662 1.00 82.12 209 GLU A O 1
ATOM 1734 N N . LEU A 1 210 ? -17.394 7.451 23.262 1.00 83.38 210 LEU A N 1
ATOM 1735 C CA . LEU A 1 210 ? -17.619 6.573 24.416 1.00 83.38 210 LEU A CA 1
ATOM 1736 C C . LEU A 1 210 ? -19.052 6.037 24.449 1.00 83.38 210 LEU A C 1
ATOM 1738 O O . LEU A 1 210 ? -19.256 4.827 24.587 1.00 83.38 210 LEU A O 1
ATOM 1742 N N . PHE A 1 211 ? -20.048 6.888 24.187 1.00 87.12 211 PHE A N 1
ATOM 1743 C CA . PHE A 1 211 ? -21.447 6.480 24.058 1.00 87.12 211 PHE A CA 1
ATOM 1744 C C . PHE A 1 211 ? -21.655 5.395 22.991 1.00 87.12 211 PHE A C 1
ATOM 1746 O O . PHE A 1 211 ? -22.378 4.419 23.217 1.00 87.12 211 PHE A O 1
ATOM 1753 N N . PHE A 1 212 ? -21.055 5.532 21.804 1.00 88.12 212 PHE A N 1
ATOM 1754 C CA . PHE A 1 212 ? -21.238 4.537 20.745 1.00 88.12 212 PHE A CA 1
ATOM 1755 C C . PHE A 1 212 ? -20.584 3.200 21.079 1.00 88.12 212 PHE A C 1
ATOM 1757 O O . PHE A 1 212 ? -21.157 2.154 20.754 1.00 88.12 212 PHE A O 1
ATOM 1764 N N . ILE A 1 213 ? -19.417 3.231 21.723 1.00 88.94 213 ILE A N 1
ATOM 1765 C CA . ILE A 1 213 ? -18.738 2.025 22.196 1.00 88.94 213 ILE A CA 1
ATOM 1766 C C . ILE A 1 213 ? -19.586 1.366 23.284 1.00 88.94 213 ILE A C 1
ATOM 1768 O O . ILE A 1 213 ? -19.952 0.201 23.129 1.00 88.94 213 ILE A O 1
ATOM 1772 N N . ALA A 1 214 ? -20.003 2.113 24.309 1.00 91.00 214 ALA A N 1
ATOM 1773 C CA . ALA A 1 214 ? -20.876 1.621 25.371 1.00 91.00 214 ALA A CA 1
ATOM 1774 C C . ALA A 1 214 ? -22.163 1.002 24.814 1.00 91.00 214 ALA A C 1
ATOM 1776 O O . ALA A 1 214 ? -22.548 -0.100 25.204 1.00 91.00 214 ALA A O 1
ATOM 1777 N N . PHE A 1 215 ? -22.814 1.650 23.845 1.00 91.88 215 PHE A N 1
ATOM 1778 C CA . PHE A 1 215 ? -24.045 1.118 23.270 1.00 91.88 215 PHE A CA 1
ATOM 1779 C C . PHE A 1 215 ? -23.819 -0.207 22.534 1.00 91.88 215 PHE A C 1
ATOM 1781 O O . PHE A 1 215 ? -24.598 -1.147 22.705 1.00 91.88 215 PHE A O 1
ATOM 1788 N N . TYR A 1 216 ? -22.730 -0.321 21.770 1.00 90.88 216 TYR A N 1
ATOM 1789 C CA . TYR A 1 216 ? -22.338 -1.591 21.165 1.00 90.88 216 TYR A CA 1
ATOM 1790 C C . TYR A 1 216 ? -22.068 -2.671 22.228 1.00 90.88 216 TYR A C 1
ATOM 1792 O O . TYR A 1 216 ? -22.545 -3.798 22.077 1.00 90.88 216 TYR A O 1
ATOM 1800 N N . LEU A 1 217 ? -21.351 -2.339 23.310 1.00 91.31 217 LEU A N 1
ATOM 1801 C CA . LEU A 1 217 ? -21.036 -3.279 24.392 1.00 91.31 217 LEU A CA 1
ATOM 1802 C C . LEU A 1 217 ? -22.302 -3.809 25.069 1.00 91.31 217 LEU A C 1
ATOM 1804 O O . LEU A 1 217 ? -22.438 -5.019 25.242 1.00 91.31 217 LEU A O 1
ATOM 1808 N N . ILE A 1 218 ? -23.263 -2.935 25.372 1.00 92.00 218 ILE A N 1
ATOM 1809 C CA . ILE A 1 218 ? -24.548 -3.329 25.963 1.00 92.00 218 ILE A CA 1
ATOM 1810 C C . ILE A 1 218 ? -25.357 -4.202 24.998 1.00 92.00 218 ILE A C 1
ATOM 1812 O O . ILE A 1 218 ? -25.886 -5.238 25.398 1.00 92.00 218 ILE A O 1
ATOM 1816 N N . ILE A 1 219 ? -25.408 -3.850 23.708 1.00 90.69 219 ILE A N 1
ATOM 1817 C CA . ILE A 1 219 ? -26.047 -4.683 22.678 1.00 90.69 219 ILE A CA 1
ATOM 1818 C C . ILE A 1 219 ? -25.401 -6.077 22.629 1.00 90.69 219 ILE A C 1
ATOM 1820 O O . ILE A 1 219 ? -26.109 -7.088 22.557 1.00 90.69 219 ILE A O 1
ATOM 1824 N N . TYR A 1 220 ? -24.070 -6.147 22.671 1.00 88.25 220 TYR A N 1
ATOM 1825 C CA . TYR A 1 220 ? -23.313 -7.397 22.652 1.00 88.25 220 TYR A CA 1
ATOM 1826 C C . TYR A 1 220 ? -23.570 -8.249 23.904 1.00 88.25 220 TYR A C 1
ATOM 1828 O O . TYR A 1 220 ? -23.860 -9.446 23.780 1.00 88.25 220 TYR A O 1
ATOM 1836 N N . GLY A 1 221 ? -23.510 -7.633 25.087 1.00 87.75 221 GLY A N 1
ATOM 1837 C CA . GLY A 1 221 ? -23.746 -8.284 26.374 1.00 87.75 221 GLY A CA 1
ATOM 1838 C C . GLY A 1 221 ? -25.175 -8.806 26.506 1.00 87.75 221 GLY A C 1
ATOM 1839 O O . GLY A 1 221 ? -25.377 -9.938 26.936 1.00 87.75 221 GLY A O 1
ATOM 1840 N N . TRP A 1 222 ? -26.170 -8.025 26.078 1.00 86.75 222 TRP A N 1
ATOM 1841 C CA . TRP A 1 222 ? -27.576 -8.439 26.103 1.00 86.75 222 TRP A CA 1
ATOM 1842 C C . TRP A 1 222 ? -27.857 -9.589 25.123 1.00 86.75 222 TRP A C 1
ATOM 1844 O O . TRP A 1 222 ? -28.662 -10.481 25.380 1.00 86.75 222 TRP A O 1
ATOM 1854 N N . SER A 1 223 ? -27.167 -9.601 23.979 1.00 78.88 223 SER A N 1
ATOM 1855 C CA . SER A 1 223 ? -27.458 -10.543 22.896 1.00 78.88 223 SER A CA 1
ATOM 1856 C C . SER A 1 223 ? -26.695 -11.868 22.967 1.00 78.88 223 SER A C 1
ATOM 1858 O O . SER A 1 223 ? -27.025 -12.801 22.223 1.00 78.88 223 SER A O 1
ATOM 1860 N N . THR A 1 224 ? -25.654 -11.974 23.798 1.00 66.06 224 THR A N 1
ATOM 1861 C CA . THR A 1 224 ? -24.796 -13.163 23.856 1.00 66.06 224 THR A CA 1
ATOM 1862 C C . THR A 1 224 ? -24.460 -13.580 25.286 1.00 66.06 224 THR A C 1
ATOM 1864 O O . THR A 1 224 ? -24.091 -12.766 26.120 1.00 66.06 224 THR A O 1
ATOM 1867 N N . ASN A 1 225 ? -24.459 -14.892 25.543 1.00 57.62 225 ASN A N 1
ATOM 1868 C CA . ASN A 1 225 ? -23.691 -15.457 26.654 1.00 57.62 225 ASN A CA 1
ATOM 1869 C C . ASN A 1 225 ? -22.209 -15.424 26.246 1.00 57.62 225 ASN A C 1
ATOM 1871 O O . ASN A 1 225 ? -21.727 -16.401 25.672 1.00 57.62 225 ASN A O 1
ATOM 1875 N N . CYS A 1 226 ? -21.559 -14.268 26.417 1.00 51.75 226 CYS A N 1
ATOM 1876 C CA . CYS A 1 226 ? -20.119 -13.977 26.317 1.00 51.75 226 CYS A CA 1
ATOM 1877 C C . CYS A 1 226 ? -19.288 -14.960 25.461 1.00 51.75 226 CYS A C 1
ATOM 1879 O O . CYS A 1 226 ? -18.395 -15.638 25.968 1.00 51.75 226 CYS A O 1
ATOM 1881 N N . LYS A 1 227 ? -19.568 -15.075 24.154 1.00 52.69 227 LYS A N 1
ATOM 1882 C CA . LYS A 1 227 ? -18.772 -15.906 23.228 1.00 52.69 227 LYS A CA 1
ATOM 1883 C C . LYS A 1 227 ? -18.366 -15.100 21.999 1.00 52.69 227 LYS A C 1
ATOM 1885 O O . LYS A 1 227 ? -19.214 -14.702 21.201 1.00 52.69 227 LYS A O 1
ATOM 1890 N N . LYS A 1 228 ? -17.050 -14.923 21.846 1.00 55.25 228 LYS A N 1
ATOM 1891 C CA . LYS A 1 228 ? -16.401 -14.167 20.768 1.00 55.25 228 LYS A CA 1
ATOM 1892 C C . LYS A 1 228 ? -16.866 -14.655 19.389 1.00 55.25 228 LYS A C 1
ATOM 1894 O O . LYS A 1 228 ? -16.915 -15.856 19.133 1.00 55.25 228 LYS A O 1
ATOM 1899 N N . GLY A 1 229 ? -17.198 -13.718 18.499 1.00 54.12 229 GLY A N 1
ATOM 1900 C CA . GLY A 1 229 ? -17.456 -13.993 17.078 1.00 54.12 229 GLY A CA 1
ATOM 1901 C C . GLY A 1 229 ? -18.869 -14.462 16.708 1.00 54.12 229 GLY A C 1
ATOM 1902 O O . GLY A 1 229 ? -19.111 -14.758 15.539 1.00 54.12 229 GLY A O 1
ATOM 1903 N N . LYS A 1 230 ? -19.828 -14.513 17.644 1.00 60.94 230 LYS A N 1
ATOM 1904 C CA . LYS A 1 230 ? -21.235 -14.768 17.289 1.00 60.94 230 LYS A CA 1
ATOM 1905 C C . LYS A 1 230 ? -21.895 -13.519 16.702 1.00 60.94 230 LYS A C 1
ATOM 1907 O O . LYS A 1 230 ? -21.770 -12.425 17.243 1.00 60.94 230 LYS A O 1
ATOM 1912 N N . LYS A 1 231 ? -22.648 -13.698 15.612 1.00 65.38 231 LYS A N 1
ATOM 1913 C CA . LYS A 1 231 ? -23.473 -12.638 15.020 1.00 65.38 231 LYS A CA 1
ATOM 1914 C C . LYS A 1 231 ? -24.567 -12.226 16.007 1.00 65.38 231 LYS A C 1
ATOM 1916 O O . LYS A 1 231 ? -25.314 -13.080 16.482 1.00 65.38 231 LYS A O 1
ATOM 1921 N N . ILE A 1 232 ? -24.672 -10.926 16.275 1.00 76.12 232 ILE A N 1
ATOM 1922 C CA . ILE A 1 232 ? -25.685 -10.353 17.165 1.00 76.12 232 ILE A CA 1
ATOM 1923 C C . ILE A 1 232 ? -27.075 -10.565 16.527 1.00 76.12 232 ILE A C 1
ATOM 1925 O O . ILE A 1 232 ? -27.289 -10.121 15.394 1.00 76.12 232 ILE A O 1
ATOM 1929 N N . PRO A 1 233 ? -28.019 -11.272 17.180 1.00 76.44 233 PRO A N 1
ATOM 1930 C CA . PRO A 1 233 ? -29.376 -11.494 16.673 1.00 76.44 233 PRO A CA 1
ATOM 1931 C C . PRO A 1 233 ? -30.221 -10.206 16.696 1.00 76.44 233 PRO A C 1
ATOM 1933 O O . PRO A 1 233 ? -31.104 -10.034 17.533 1.00 76.44 233 PRO A O 1
ATOM 1936 N N . THR A 1 234 ? -29.991 -9.317 15.728 1.00 82.12 234 THR A N 1
ATOM 1937 C CA . THR A 1 234 ? -30.637 -7.994 15.608 1.00 82.12 234 THR A CA 1
ATOM 1938 C C . THR A 1 234 ? -32.166 -8.049 15.570 1.00 82.12 234 THR A C 1
ATOM 1940 O O . THR A 1 234 ? -32.817 -7.154 16.099 1.00 82.12 234 THR A O 1
ATOM 1943 N N . ASN A 1 235 ? -32.764 -9.125 15.046 1.00 83.38 235 ASN A N 1
ATOM 1944 C CA . ASN A 1 235 ? -34.220 -9.318 15.065 1.00 83.38 235 ASN A CA 1
ATOM 1945 C C . ASN A 1 235 ? -34.806 -9.365 16.486 1.00 83.38 235 ASN A C 1
ATOM 1947 O O . ASN A 1 235 ? -35.913 -8.878 16.694 1.00 83.38 235 ASN A O 1
ATOM 1951 N N . LYS A 1 236 ? -34.072 -9.906 17.470 1.00 84.00 236 LYS A N 1
ATOM 1952 C CA . LYS A 1 236 ? -34.530 -9.930 18.869 1.00 84.00 236 LYS A CA 1
ATOM 1953 C C . LYS A 1 236 ? -34.578 -8.527 19.465 1.00 84.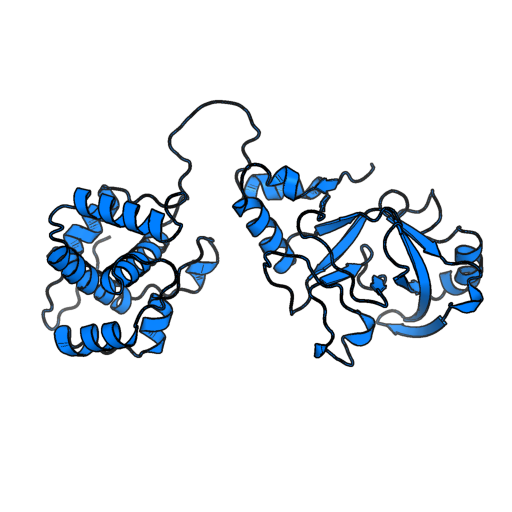00 236 LYS A C 1
ATOM 1955 O O . LYS A 1 236 ? -35.546 -8.192 20.131 1.00 84.00 236 LYS A O 1
ATOM 1960 N N . LEU A 1 237 ? -33.575 -7.701 19.168 1.00 86.75 237 LEU A N 1
ATOM 1961 C CA . LEU A 1 237 ? -33.539 -6.295 19.580 1.00 86.75 237 LEU A CA 1
ATOM 1962 C C . LEU A 1 237 ? -34.663 -5.487 18.924 1.00 86.75 237 LEU A C 1
ATOM 1964 O O . LEU A 1 237 ? -35.320 -4.700 19.595 1.00 86.75 237 LEU A O 1
ATOM 1968 N N . VAL A 1 238 ? -34.937 -5.716 17.634 1.00 87.00 238 VAL A N 1
ATOM 1969 C CA . VAL A 1 238 ? -36.082 -5.090 16.945 1.00 87.00 238 VAL A CA 1
ATOM 1970 C C . VAL A 1 238 ? -37.399 -5.444 17.642 1.00 87.00 238 VAL A C 1
ATOM 1972 O O . VAL A 1 238 ? -38.214 -4.556 17.885 1.00 87.00 238 VAL A O 1
ATOM 1975 N N . MET A 1 239 ? -37.605 -6.722 17.984 1.00 85.44 239 MET A N 1
ATOM 1976 C CA . MET A 1 239 ? -38.793 -7.161 18.725 1.00 85.44 239 MET A CA 1
ATOM 1977 C C . MET A 1 239 ? -38.849 -6.551 20.126 1.00 85.44 239 MET A C 1
ATOM 1979 O O . MET A 1 239 ? -39.897 -6.049 20.505 1.00 85.44 239 MET A O 1
ATOM 1983 N N . PHE A 1 240 ? -37.730 -6.505 20.854 1.00 85.62 240 PHE A N 1
ATOM 1984 C CA . PHE A 1 240 ? -37.652 -5.876 22.174 1.00 85.62 240 PHE A CA 1
ATOM 1985 C C . PHE A 1 240 ? -38.118 -4.413 22.135 1.00 85.62 240 PHE A C 1
ATOM 1987 O O . PHE A 1 240 ? -39.054 -4.038 22.839 1.00 85.62 240 PHE A O 1
ATOM 1994 N N . TYR A 1 241 ? -37.538 -3.600 21.245 1.00 88.25 241 TYR A N 1
ATOM 1995 C CA . TYR A 1 241 ? -37.918 -2.191 21.129 1.00 88.25 241 TYR A CA 1
ATOM 1996 C C . TYR A 1 241 ? -39.380 -2.004 20.713 1.00 88.25 241 TYR A C 1
ATOM 1998 O O . TYR A 1 241 ? -40.055 -1.113 21.232 1.00 88.25 241 TYR A O 1
ATOM 2006 N N . ARG A 1 242 ? -39.892 -2.843 19.807 1.00 87.62 242 ARG A N 1
ATOM 2007 C CA . ARG A 1 242 ? -41.277 -2.749 19.337 1.00 87.62 242 ARG A CA 1
ATOM 2008 C C . ARG A 1 242 ? -42.281 -3.188 20.403 1.00 87.62 242 ARG A C 1
ATOM 2010 O O . ARG A 1 242 ? -43.245 -2.468 20.641 1.00 87.62 242 ARG A O 1
ATOM 2017 N N . ASP A 1 243 ? -42.065 -4.353 21.003 1.00 84.12 243 ASP A N 1
ATOM 2018 C CA . ASP A 1 243 ? -43.069 -5.059 21.804 1.00 84.12 243 ASP A CA 1
ATOM 2019 C C . ASP A 1 243 ? -43.083 -4.574 23.262 1.00 84.12 243 ASP A C 1
ATOM 2021 O O . ASP A 1 243 ? -44.149 -4.508 23.866 1.00 84.12 243 ASP A O 1
ATOM 2025 N N . TYR A 1 244 ? -41.928 -4.169 23.807 1.00 78.75 244 TYR A N 1
ATOM 2026 C CA . TYR A 1 244 ? -41.802 -3.758 25.213 1.00 78.75 244 TYR A CA 1
ATOM 2027 C C . TYR A 1 244 ? -41.715 -2.244 25.402 1.00 78.75 244 TYR A C 1
ATOM 2029 O O . TYR A 1 244 ? -42.069 -1.737 26.464 1.00 78.75 244 TYR A O 1
ATOM 2037 N N . LEU A 1 245 ? -41.252 -1.512 24.384 1.00 78.81 245 LEU A N 1
ATOM 2038 C CA . LEU A 1 245 ? -40.999 -0.070 24.485 1.00 78.81 245 LEU A CA 1
ATOM 2039 C C . LEU A 1 245 ? -41.848 0.763 23.513 1.00 78.81 245 LEU A C 1
ATOM 2041 O O . LEU A 1 245 ? -41.773 1.988 23.538 1.00 78.81 245 LEU A O 1
ATOM 2045 N N . ASN A 1 246 ? -42.647 0.121 22.648 1.00 82.00 246 ASN A N 1
ATOM 2046 C CA . ASN A 1 246 ? -43.424 0.767 21.582 1.00 82.00 246 ASN A CA 1
ATOM 2047 C C . ASN A 1 246 ? -42.576 1.700 20.681 1.00 82.00 246 ASN A C 1
ATOM 2049 O O . ASN A 1 246 ? -43.062 2.678 20.108 1.00 82.00 246 ASN A O 1
ATOM 2053 N N . LEU A 1 247 ? -41.281 1.397 20.540 1.00 82.25 247 LEU A N 1
ATOM 2054 C CA . LEU A 1 247 ? -40.337 2.122 19.696 1.00 82.25 247 LEU A CA 1
ATOM 2055 C C . LEU A 1 247 ? -40.128 1.359 18.387 1.00 82.25 247 LEU A C 1
ATOM 2057 O O . LEU A 1 247 ? -39.659 0.222 18.363 1.00 82.25 247 LEU A O 1
ATOM 2061 N N . LYS A 1 248 ? -40.460 1.999 17.263 1.00 85.25 248 LYS A N 1
ATOM 2062 C CA . LYS A 1 248 ? -40.308 1.398 15.932 1.00 85.25 248 LYS A CA 1
ATOM 2063 C C . LYS A 1 248 ? -38.948 1.751 15.335 1.00 85.25 248 LYS A C 1
ATOM 2065 O O . LYS A 1 248 ? -38.744 2.874 14.874 1.00 85.25 248 LYS A O 1
ATOM 2070 N N . PHE A 1 249 ? -38.058 0.764 15.299 1.00 85.94 249 PHE A N 1
ATOM 2071 C CA . PHE A 1 249 ? -36.800 0.809 14.556 1.00 85.94 249 PHE A CA 1
ATOM 2072 C C . PHE A 1 249 ? -36.823 -0.222 13.434 1.00 85.94 249 PHE A C 1
ATOM 2074 O O . PHE A 1 249 ? -37.313 -1.338 13.613 1.00 85.94 249 PHE A O 1
ATOM 2081 N N . ASP A 1 250 ? -36.288 0.138 12.271 1.00 83.38 250 ASP A N 1
ATOM 2082 C CA . ASP A 1 250 ? -36.083 -0.833 11.205 1.00 83.38 250 ASP A CA 1
ATOM 2083 C C . ASP A 1 250 ? -34.867 -1.731 11.508 1.00 83.38 250 ASP A C 1
ATOM 2085 O O . ASP A 1 250 ? -33.946 -1.369 12.248 1.00 83.38 250 ASP A O 1
ATOM 2089 N N . GLY A 1 251 ? -34.853 -2.927 10.915 1.00 82.81 251 GLY A N 1
ATOM 2090 C CA . GLY A 1 251 ? -33.785 -3.899 11.144 1.00 82.81 251 GLY A CA 1
ATOM 2091 C C . GLY A 1 251 ? -32.407 -3.443 10.658 1.00 82.81 251 GLY A C 1
ATOM 2092 O O . GLY A 1 251 ? -31.404 -3.902 11.206 1.00 82.81 251 GLY A O 1
ATOM 2093 N N . ARG A 1 252 ? -32.321 -2.530 9.676 1.00 84.56 252 ARG A N 1
ATOM 2094 C CA . ARG A 1 252 ? -31.033 -1.977 9.226 1.00 84.56 252 ARG A CA 1
ATOM 2095 C C . ARG A 1 252 ? -30.464 -1.050 10.293 1.00 84.56 252 ARG A C 1
ATOM 2097 O O . ARG A 1 252 ? -29.306 -1.216 10.642 1.00 84.56 252 ARG A O 1
ATOM 2104 N N . THR A 1 253 ? -31.279 -0.172 10.872 1.00 86.06 253 THR A N 1
ATOM 2105 C CA . THR A 1 253 ? -30.894 0.739 11.957 1.00 86.06 253 THR A CA 1
ATOM 2106 C C . THR A 1 253 ? -30.315 -0.024 13.151 1.00 86.06 253 THR A C 1
ATOM 2108 O O . THR A 1 253 ? -29.206 0.275 13.588 1.00 86.06 253 THR A O 1
ATOM 2111 N N . ILE A 1 254 ? -31.004 -1.068 13.625 1.00 87.25 254 ILE A N 1
ATOM 2112 C CA . ILE A 1 254 ? -30.492 -1.914 14.718 1.00 87.25 254 ILE A CA 1
ATOM 2113 C C . ILE A 1 254 ? -29.221 -2.666 14.299 1.00 87.25 254 ILE A C 1
ATOM 2115 O O . ILE A 1 254 ? -28.294 -2.809 15.094 1.00 87.25 254 ILE A O 1
ATOM 2119 N N . SER A 1 255 ? -29.146 -3.122 13.045 1.00 84.38 255 SER A N 1
ATOM 2120 C CA . SER A 1 255 ? -27.944 -3.788 12.532 1.00 84.38 255 SER A CA 1
ATOM 2121 C C . SER A 1 255 ? -26.738 -2.856 12.463 1.00 84.38 255 SER A C 1
ATOM 2123 O O . SER A 1 255 ? -25.636 -3.310 12.742 1.00 84.38 255 SER A O 1
ATOM 2125 N N . GLU A 1 256 ? -26.926 -1.573 12.143 1.00 84.50 256 GLU A N 1
ATOM 2126 C CA . GLU A 1 256 ? -25.856 -0.572 12.204 1.00 84.50 256 GLU A CA 1
ATOM 2127 C C . GLU A 1 256 ? -25.383 -0.339 13.640 1.00 84.50 256 GLU A C 1
ATOM 2129 O O . GLU A 1 256 ? -24.183 -0.254 13.872 1.00 84.50 256 GLU A O 1
ATOM 2134 N N . TRP A 1 257 ? -26.289 -0.283 14.621 1.00 88.00 257 TRP A N 1
ATOM 2135 C CA . TRP A 1 257 ? -25.903 -0.121 16.032 1.00 88.00 257 TRP A CA 1
ATOM 2136 C C . TRP A 1 257 ? -25.159 -1.340 16.587 1.00 88.00 257 TRP A C 1
ATOM 2138 O O . TRP A 1 257 ? -24.308 -1.199 17.456 1.00 88.00 257 TRP A O 1
ATOM 2148 N N . ALA A 1 258 ? -25.453 -2.528 16.058 1.00 87.06 258 ALA A N 1
ATOM 2149 C CA . ALA A 1 258 ? -24.783 -3.773 16.412 1.00 87.06 258 ALA A CA 1
ATOM 2150 C C . ALA A 1 258 ? -23.432 -3.981 15.694 1.00 87.06 258 ALA A C 1
ATOM 2152 O O . ALA A 1 258 ? -22.749 -4.973 15.956 1.00 87.06 258 ALA A O 1
ATOM 2153 N N . LYS A 1 259 ? -23.025 -3.095 14.772 1.00 84.31 259 LYS A N 1
ATOM 2154 C CA . LYS A 1 259 ? -21.681 -3.155 14.180 1.00 84.31 259 LYS A CA 1
ATOM 2155 C C . LYS A 1 259 ? -20.667 -2.617 15.174 1.00 84.31 259 LYS A C 1
ATOM 2157 O O . LYS A 1 259 ? -20.842 -1.519 15.684 1.00 84.31 259 LYS A O 1
ATOM 2162 N N . LYS A 1 260 ? -19.587 -3.372 15.378 1.00 84.38 2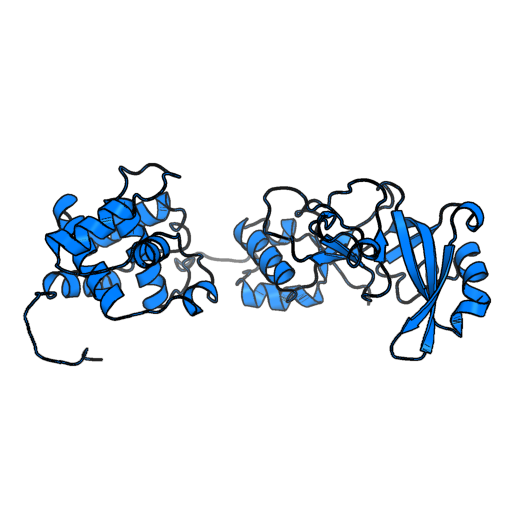60 L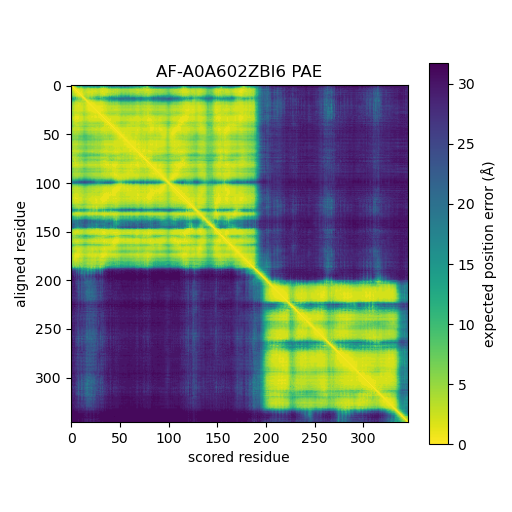YS A N 1
ATOM 2163 C CA . LYS A 1 260 ? -18.459 -2.971 16.223 1.00 84.38 260 LYS A CA 1
ATOM 2164 C C . LYS A 1 260 ? -17.880 -1.631 15.729 1.00 84.38 260 LYS A C 1
ATOM 2166 O O . LYS A 1 260 ? -17.368 -1.608 14.605 1.00 84.38 260 LYS A O 1
ATOM 2171 N N . PRO A 1 261 ? -17.926 -0.546 16.529 1.00 80.38 261 PRO A N 1
ATOM 2172 C CA . PRO A 1 261 ? -17.258 0.702 16.174 1.00 80.38 261 PRO A CA 1
ATOM 2173 C C . PRO A 1 261 ? -15.741 0.518 16.044 1.00 80.38 261 PRO A C 1
ATOM 2175 O O . PRO A 1 261 ? -15.110 -0.141 16.871 1.00 80.38 261 PRO A O 1
ATOM 2178 N N . LEU A 1 262 ? -15.137 1.089 15.007 1.00 73.62 262 LEU A N 1
ATOM 2179 C CA . LEU A 1 262 ? -13.678 1.166 14.912 1.00 73.62 262 LEU A CA 1
ATOM 2180 C C . LEU A 1 262 ? -13.225 2.343 15.771 1.00 73.62 262 LEU A C 1
ATOM 2182 O O . LEU A 1 262 ? -13.826 3.401 15.667 1.00 73.62 262 LEU A O 1
ATOM 2186 N N . VAL A 1 263 ? -12.185 2.205 16.587 1.00 66.25 263 VAL A N 1
ATOM 2187 C CA . VAL A 1 263 ? -11.710 3.340 17.390 1.00 66.25 263 VAL A CA 1
ATOM 2188 C C . VAL A 1 263 ? -10.765 4.191 16.544 1.00 66.25 263 VAL A C 1
ATOM 2190 O O . VAL A 1 263 ? -9.555 4.080 16.624 1.00 66.25 263 VAL A O 1
ATOM 2193 N N . THR A 1 264 ? -11.338 4.962 15.617 1.00 57.00 264 THR A N 1
ATOM 2194 C CA . THR A 1 264 ? -10.614 5.993 14.857 1.00 57.00 264 THR A CA 1
ATOM 2195 C C . THR A 1 264 ? -11.467 7.257 14.809 1.00 57.00 264 THR A C 1
ATOM 2197 O O . THR A 1 264 ? -12.668 7.168 14.530 1.00 57.00 264 THR A O 1
ATOM 2200 N N . SER A 1 265 ? -10.852 8.431 14.965 1.00 47.56 265 SER A N 1
ATOM 2201 C CA . SER A 1 265 ? -11.506 9.759 14.985 1.00 47.56 265 SER A CA 1
ATOM 2202 C C . SER A 1 265 ? -12.339 10.097 13.731 1.00 47.56 265 SER A C 1
ATOM 2204 O O . SER A 1 265 ? -13.115 11.052 13.693 1.00 47.56 265 SER A O 1
ATOM 2206 N N . SER A 1 266 ? -12.209 9.313 12.654 1.00 49.72 266 SER A N 1
ATOM 2207 C CA . SER A 1 266 ? -13.000 9.453 11.421 1.00 49.72 266 SER A CA 1
ATOM 2208 C C . SER A 1 266 ? -14.223 8.530 11.340 1.00 49.72 266 SER A C 1
ATOM 2210 O O . SER A 1 266 ? -15.164 8.824 10.603 1.00 49.72 266 SER A O 1
ATOM 2212 N N . SER A 1 267 ? -14.249 7.436 12.103 1.00 54.53 267 SER A N 1
ATOM 2213 C CA . SER A 1 267 ? -15.314 6.425 12.039 1.00 54.53 267 SER A CA 1
ATOM 2214 C C . SER A 1 267 ? -16.632 6.918 12.653 1.00 54.53 267 SER A C 1
ATOM 2216 O O . SER A 1 267 ? -17.714 6.694 12.096 1.00 54.53 267 SER A O 1
ATOM 2218 N N . PHE A 1 268 ? -16.542 7.695 13.733 1.00 58.94 268 PHE A N 1
ATOM 2219 C CA . PHE A 1 268 ? -17.684 8.252 14.451 1.00 58.94 268 PHE A CA 1
ATOM 2220 C C . PHE A 1 268 ? -18.280 9.494 13.775 1.00 58.94 268 PHE A C 1
ATOM 2222 O O . PHE A 1 268 ? -19.443 9.826 14.019 1.00 58.94 268 PHE A O 1
ATOM 2229 N N . LYS A 1 269 ? -17.556 10.127 12.834 1.00 57.47 269 LYS A N 1
ATOM 2230 C CA . LYS A 1 269 ? -18.064 11.259 12.028 1.00 57.47 269 LYS A CA 1
ATOM 2231 C C . LYS A 1 269 ? -19.282 10.878 11.183 1.00 57.47 269 LYS A C 1
ATOM 2233 O O . LYS A 1 269 ? -20.162 11.705 10.963 1.00 57.47 269 LYS A O 1
ATOM 2238 N N . SER A 1 270 ? -19.358 9.621 10.742 1.00 55.31 270 SER A N 1
ATOM 2239 C CA . SER A 1 270 ? -20.502 9.094 9.983 1.00 55.31 270 SER A CA 1
ATOM 2240 C C . SER A 1 270 ? -21.676 8.649 10.870 1.00 55.31 270 SER A C 1
ATOM 2242 O O . SER A 1 270 ? -22.814 8.549 10.403 1.00 55.31 270 SER A O 1
ATOM 2244 N N . CYS A 1 271 ? -21.424 8.417 12.163 1.00 65.00 271 CYS A N 1
ATOM 2245 C CA . CYS A 1 271 ? -22.432 7.971 13.113 1.00 65.00 271 CYS A CA 1
ATOM 2246 C C . CYS A 1 271 ? -23.262 9.162 13.601 1.00 65.00 271 CYS A C 1
ATOM 2248 O O . CYS A 1 271 ? -22.793 10.026 14.346 1.00 65.00 271 CYS A O 1
ATOM 2250 N N . ARG A 1 272 ? -24.537 9.192 13.201 1.00 71.00 272 ARG A N 1
ATOM 2251 C CA . ARG A 1 272 ? -25.486 10.181 13.718 1.00 71.00 272 ARG A CA 1
ATOM 2252 C C . ARG A 1 272 ? -25.813 9.866 15.174 1.00 71.00 272 ARG A C 1
ATOM 2254 O O . ARG A 1 272 ? -26.398 8.820 15.471 1.00 71.00 272 ARG A O 1
ATOM 2261 N N . ASP A 1 273 ? -25.457 10.788 16.059 1.00 80.38 273 ASP A N 1
ATOM 2262 C CA . ASP A 1 273 ? -26.011 10.839 17.403 1.00 80.38 273 ASP A CA 1
ATOM 2263 C C . ASP A 1 273 ? -27.403 11.468 17.312 1.00 80.38 273 ASP A C 1
ATOM 2265 O O . ASP A 1 273 ? -27.575 12.581 16.822 1.00 80.38 273 ASP A O 1
ATOM 2269 N N . THR A 1 274 ? -28.420 10.695 17.672 1.00 80.88 274 THR A N 1
ATOM 2270 C CA . THR A 1 274 ? -29.812 11.129 17.574 1.00 80.88 274 THR A CA 1
ATOM 2271 C C . THR A 1 274 ? -30.497 10.854 18.892 1.00 80.88 274 THR A C 1
ATOM 2273 O O . THR A 1 274 ? -30.244 9.827 19.523 1.00 80.88 274 THR A O 1
ATOM 2276 N N . TYR A 1 275 ? -31.449 11.712 19.252 1.00 79.75 275 TYR A N 1
ATOM 2277 C CA . TYR A 1 275 ? -32.270 11.527 20.446 1.00 79.75 275 TYR A CA 1
ATOM 2278 C C . TYR A 1 275 ? -32.863 10.111 20.527 1.00 79.75 275 TYR A C 1
ATOM 2280 O O . TYR A 1 275 ? -32.723 9.435 21.538 1.00 79.75 275 TYR A O 1
ATOM 2288 N N . LYS A 1 276 ? -33.424 9.597 19.422 1.00 82.56 276 LYS A N 1
ATOM 2289 C CA . LYS A 1 276 ? -33.982 8.233 19.364 1.00 82.56 276 LYS A CA 1
ATOM 2290 C C . LYS A 1 276 ? -32.951 7.139 19.673 1.00 82.56 276 LYS A C 1
ATOM 2292 O O . LYS A 1 276 ? -33.312 6.135 20.278 1.00 82.56 276 LYS A O 1
ATOM 2297 N N . LYS A 1 277 ? -31.691 7.320 19.264 1.00 87.62 277 LYS A N 1
ATOM 2298 C CA . LYS A 1 277 ? -30.595 6.381 19.546 1.00 87.62 277 LYS A CA 1
ATOM 2299 C C . LYS A 1 277 ? -30.201 6.420 21.024 1.00 87.62 277 LYS A C 1
ATOM 2301 O O . LYS A 1 277 ? -30.054 5.362 21.625 1.00 87.62 277 LYS A O 1
ATOM 2306 N N . ARG A 1 278 ? -30.107 7.613 21.623 1.00 87.25 278 ARG A N 1
ATOM 2307 C CA . ARG A 1 278 ? -29.851 7.770 23.066 1.00 87.25 278 ARG A CA 1
ATOM 2308 C C . ARG A 1 278 ? -30.980 7.181 23.915 1.00 87.25 278 ARG A C 1
ATOM 2310 O O . ARG A 1 278 ? -30.712 6.431 24.843 1.00 87.25 278 ARG A O 1
ATOM 2317 N N . VAL A 1 279 ? -32.240 7.406 23.536 1.00 84.75 279 VAL A N 1
ATOM 2318 C CA . VAL A 1 279 ? -33.410 6.757 24.163 1.00 84.75 279 VAL A CA 1
ATOM 2319 C C . VAL A 1 279 ? -33.287 5.231 24.105 1.00 84.75 279 VAL A C 1
ATOM 2321 O O . VAL A 1 279 ? -33.43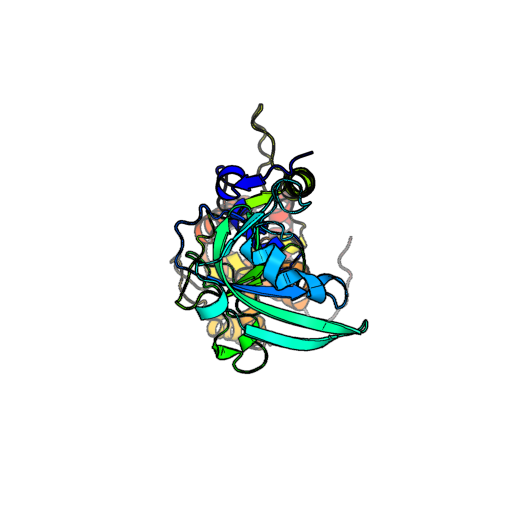0 4.553 25.121 1.00 84.75 279 VAL A O 1
ATOM 2324 N N . ALA A 1 280 ? -32.978 4.682 22.927 1.00 88.56 280 ALA A N 1
ATOM 2325 C CA . ALA A 1 280 ? -32.802 3.243 22.749 1.00 88.56 280 ALA A CA 1
ATOM 2326 C C . ALA A 1 280 ? -31.667 2.671 23.618 1.00 88.56 280 ALA A C 1
ATOM 2328 O O . ALA A 1 280 ? -31.818 1.573 24.158 1.00 88.56 280 ALA A O 1
ATOM 2329 N N . PHE A 1 281 ? -30.568 3.417 23.776 1.00 91.69 281 PHE A N 1
ATOM 2330 C CA . PHE A 1 281 ? -29.467 3.070 24.673 1.00 91.69 281 PHE A CA 1
ATOM 2331 C C . PHE A 1 281 ? -29.915 3.013 26.134 1.00 91.69 281 PHE A C 1
ATOM 2333 O O . PHE A 1 281 ? -29.753 1.967 26.749 1.00 91.69 281 PHE A O 1
ATOM 2340 N N . TYR A 1 282 ? -30.533 4.066 26.684 1.00 89.75 282 TYR A N 1
ATOM 2341 C CA . TYR A 1 282 ? -30.906 4.078 28.107 1.00 89.75 282 TYR A CA 1
ATOM 2342 C C . TYR A 1 282 ? -31.933 3.003 28.468 1.00 89.75 282 TYR A C 1
ATOM 2344 O O . TYR A 1 282 ? -31.845 2.418 29.546 1.00 89.75 282 TYR A O 1
ATOM 2352 N N . HIS A 1 283 ? -32.881 2.700 27.577 1.00 88.25 283 HIS A N 1
ATOM 2353 C CA . HIS A 1 283 ? -33.822 1.606 27.817 1.00 88.25 283 HIS A CA 1
ATOM 2354 C C . HIS A 1 283 ? -33.141 0.238 27.814 1.00 88.25 283 HIS A C 1
ATOM 2356 O O . HIS A 1 283 ? -33.419 -0.580 28.687 1.00 88.25 283 HIS A O 1
ATOM 2362 N N . LEU A 1 284 ? -32.242 -0.008 26.857 1.00 90.31 284 LEU A N 1
ATOM 2363 C CA . LEU A 1 284 ? -31.515 -1.273 26.803 1.00 90.31 284 LEU A CA 1
ATOM 2364 C C . LEU A 1 284 ? -30.528 -1.402 27.967 1.00 90.31 284 LEU A C 1
ATOM 2366 O O . LEU A 1 284 ? -30.393 -2.480 28.528 1.00 90.31 284 LEU A O 1
ATOM 2370 N N . LEU A 1 285 ? -29.889 -0.301 28.368 1.00 91.50 285 LEU A N 1
ATOM 2371 C CA . LEU A 1 285 ? -29.027 -0.236 29.543 1.00 91.50 285 LEU A CA 1
ATOM 2372 C C . LEU A 1 285 ? -29.813 -0.557 30.821 1.00 91.50 285 LEU A C 1
ATOM 2374 O O . LEU A 1 285 ? -29.336 -1.326 31.647 1.00 91.50 285 LEU A O 1
ATOM 2378 N N . LYS A 1 286 ? -31.033 -0.022 30.964 1.00 89.56 286 LYS A N 1
ATOM 2379 C CA . LYS A 1 286 ? -31.925 -0.324 32.094 1.00 89.56 286 LYS A CA 1
ATOM 2380 C C . LYS A 1 286 ? -32.271 -1.809 32.172 1.00 89.56 286 LYS A C 1
ATOM 2382 O O . LYS A 1 286 ? -32.187 -2.391 33.254 1.00 89.56 286 LYS A O 1
ATOM 2387 N N . GLU A 1 287 ? -32.637 -2.404 31.040 1.00 88.31 287 GLU A N 1
ATOM 2388 C CA . GLU A 1 287 ? -32.930 -3.837 30.958 1.00 88.31 287 GLU A CA 1
ATOM 2389 C C . GLU A 1 287 ? -31.687 -4.670 31.289 1.00 88.31 287 GLU A C 1
ATOM 2391 O O . GLU A 1 287 ? -31.725 -5.521 32.171 1.00 88.31 287 GLU A O 1
ATOM 2396 N N . TYR A 1 288 ? -30.549 -4.343 30.670 1.00 90.25 288 TYR A N 1
ATOM 2397 C CA . TYR A 1 288 ? -29.277 -5.025 30.894 1.00 90.25 288 TYR A CA 1
ATOM 2398 C C . TYR A 1 288 ? -28.843 -4.987 32.365 1.00 90.25 288 TYR A C 1
ATOM 2400 O O . TYR A 1 288 ? -28.484 -6.016 32.936 1.00 90.25 288 TYR A O 1
ATOM 2408 N N . CYS A 1 289 ? -28.915 -3.815 33.004 1.00 90.56 289 CYS A N 1
ATOM 2409 C CA . CYS A 1 289 ? -28.599 -3.665 34.421 1.00 90.56 289 CYS A CA 1
ATOM 2410 C C . CYS A 1 289 ? -29.546 -4.477 35.312 1.00 90.56 289 CYS A C 1
ATOM 2412 O O . CYS A 1 289 ? -29.089 -5.076 36.284 1.00 90.56 289 CYS A O 1
ATOM 2414 N N . SER A 1 290 ? -30.840 -4.528 34.979 1.00 88.12 290 SER A N 1
ATOM 2415 C CA . SER A 1 290 ? -31.825 -5.312 35.736 1.00 88.12 290 SER A CA 1
ATOM 2416 C C . SER A 1 290 ? -31.534 -6.811 35.637 1.00 88.12 290 SER A C 1
ATOM 2418 O O . SER A 1 290 ? -31.455 -7.481 36.665 1.00 88.12 290 SER A O 1
ATOM 2420 N N . ASP A 1 291 ? -31.270 -7.312 34.427 1.00 86.56 291 ASP A N 1
ATOM 2421 C CA . ASP A 1 291 ? -30.950 -8.722 34.164 1.00 86.56 291 ASP A CA 1
ATOM 2422 C C . ASP A 1 291 ? -29.649 -9.172 34.845 1.00 86.56 291 ASP A C 1
ATOM 2424 O O . ASP A 1 291 ? -29.530 -10.311 35.301 1.00 86.56 291 ASP A O 1
ATOM 2428 N N . LYS A 1 292 ? -28.654 -8.281 34.917 1.00 86.06 292 LYS A N 1
ATOM 2429 C CA . LYS A 1 292 ? -27.335 -8.553 35.510 1.00 86.06 292 LYS A CA 1
ATOM 2430 C C . LYS A 1 292 ? -27.243 -8.233 37.004 1.00 86.06 292 LYS A C 1
ATOM 2432 O O . LYS A 1 292 ? -26.208 -8.506 37.607 1.00 86.06 292 LYS A O 1
ATOM 2437 N N . GLY A 1 293 ? -28.285 -7.656 37.604 1.00 88.69 293 GLY A N 1
ATOM 2438 C CA . GLY A 1 293 ? -28.266 -7.221 39.004 1.00 88.69 293 GLY A CA 1
ATOM 2439 C C . GLY A 1 293 ? -27.329 -6.036 39.278 1.00 88.69 293 GLY A C 1
ATOM 2440 O O . GLY A 1 293 ? -26.851 -5.873 40.399 1.00 88.69 293 GLY A O 1
ATOM 2441 N N . ILE A 1 294 ? -27.051 -5.205 38.270 1.00 91.06 294 ILE A N 1
ATOM 2442 C CA . ILE A 1 294 ? -26.168 -4.037 38.376 1.00 91.06 294 ILE A CA 1
ATOM 2443 C C . ILE A 1 294 ? -26.959 -2.868 38.968 1.00 91.06 294 ILE A C 1
ATOM 2445 O O . ILE A 1 294 ? -27.893 -2.350 38.356 1.00 91.06 294 ILE A O 1
ATOM 2449 N N . ASN A 1 295 ? -26.578 -2.430 40.168 1.00 88.81 295 ASN A N 1
ATOM 2450 C CA . ASN A 1 295 ? -27.321 -1.427 40.941 1.00 88.81 295 ASN A CA 1
ATOM 2451 C C . ASN A 1 295 ? -26.512 -0.166 41.302 1.00 88.81 295 ASN A C 1
ATOM 2453 O O . ASN A 1 295 ? -27.072 0.759 41.902 1.00 88.81 295 ASN A O 1
ATOM 2457 N N . SER A 1 296 ? -25.244 -0.086 40.887 1.00 88.44 296 SER A N 1
ATOM 2458 C CA . SER A 1 296 ? -24.362 1.056 41.134 1.00 88.44 296 SER A CA 1
ATOM 2459 C C . SER A 1 296 ? -23.568 1.458 39.879 1.00 88.44 296 SER A C 1
ATOM 2461 O O . SER A 1 296 ? -23.285 0.592 39.045 1.00 88.44 296 SER A O 1
ATOM 2463 N N . PRO A 1 297 ? -23.162 2.738 39.745 1.00 86.88 297 PRO A N 1
ATOM 2464 C CA . PRO A 1 297 ? -22.273 3.175 38.666 1.00 86.88 297 PRO A CA 1
ATOM 2465 C C . PRO A 1 297 ? -20.938 2.423 38.642 1.00 86.88 297 PRO A C 1
ATOM 2467 O O . PRO A 1 297 ? -20.456 2.078 37.571 1.00 86.88 297 PRO A O 1
ATOM 2470 N N . SER A 1 298 ? -20.363 2.108 39.809 1.00 86.19 298 SER A N 1
ATOM 2471 C CA . SER A 1 298 ? -19.097 1.364 39.889 1.00 86.19 298 SER A CA 1
ATOM 2472 C C . SER A 1 298 ? -19.229 -0.049 39.325 1.00 86.19 298 SER A C 1
ATOM 2474 O O . SER A 1 298 ? -18.404 -0.461 38.520 1.00 86.19 298 SER A O 1
ATOM 2476 N N . SER A 1 299 ? -20.307 -0.758 39.666 1.00 88.50 299 SER A N 1
ATOM 2477 C CA . SER A 1 299 ? -20.572 -2.090 39.113 1.00 88.50 299 SER A CA 1
ATOM 2478 C C . SER A 1 299 ? -20.850 -2.055 37.606 1.00 88.50 299 SER A C 1
ATOM 2480 O O . SER A 1 299 ? -20.523 -3.009 36.908 1.00 88.50 299 SER A O 1
ATOM 2482 N N . LEU A 1 300 ? -21.444 -0.968 37.094 1.00 90.00 300 LEU A N 1
ATOM 2483 C CA . LEU A 1 300 ? -21.647 -0.786 35.656 1.00 90.00 300 LEU A CA 1
ATOM 2484 C C . LEU A 1 300 ? -20.327 -0.502 34.924 1.00 90.00 300 LEU A C 1
ATOM 2486 O O . LEU A 1 300 ? -20.096 -1.092 33.876 1.00 90.00 300 LEU A O 1
ATOM 2490 N N . SER A 1 301 ? -19.468 0.358 35.476 1.00 89.44 301 SER A N 1
ATOM 2491 C CA . SER A 1 301 ? -18.128 0.649 34.939 1.00 89.44 301 SER A CA 1
ATOM 2492 C C . SER A 1 301 ? -17.292 -0.635 34.845 1.00 89.44 301 SER A C 1
ATOM 2494 O O . SER A 1 301 ? -16.843 -0.985 33.759 1.00 89.44 301 SER A O 1
ATOM 2496 N N . GLU A 1 302 ? -17.233 -1.437 35.916 1.00 88.62 302 GLU A N 1
ATOM 2497 C CA . GLU A 1 302 ? -16.537 -2.734 35.904 1.00 88.62 302 GLU A CA 1
ATOM 2498 C C . GLU A 1 302 ? -17.095 -3.716 34.862 1.00 88.62 302 GLU A C 1
ATOM 2500 O O . GLU A 1 302 ? -16.352 -4.495 34.266 1.00 88.62 302 GLU A O 1
ATOM 2505 N N . GLU A 1 303 ? -18.413 -3.732 34.656 1.00 89.94 303 GLU A N 1
ATOM 2506 C CA . GLU A 1 303 ? -19.034 -4.591 33.646 1.00 89.94 303 GLU A CA 1
ATOM 2507 C C . GLU A 1 303 ? -18.720 -4.110 32.225 1.00 89.94 303 GLU A C 1
ATOM 2509 O O . GLU A 1 303 ? -18.448 -4.927 31.342 1.00 89.94 303 GLU A O 1
ATOM 2514 N N . LEU A 1 304 ? -18.729 -2.797 31.992 1.00 90.56 304 LEU A N 1
ATOM 2515 C CA . LEU A 1 304 ? -18.354 -2.214 30.709 1.00 90.56 304 LEU A CA 1
ATOM 2516 C C . LEU A 1 304 ? -16.874 -2.453 30.397 1.00 90.56 304 LEU A C 1
ATOM 2518 O O . LEU A 1 304 ? -16.570 -2.812 29.262 1.00 90.56 304 LEU A O 1
ATOM 2522 N N . ASP A 1 305 ? -15.982 -2.365 31.384 1.00 87.56 305 ASP A N 1
ATOM 2523 C CA . ASP A 1 305 ? -14.559 -2.688 31.232 1.00 87.56 305 ASP A CA 1
ATOM 2524 C C . ASP A 1 305 ? -14.360 -4.180 30.893 1.00 87.56 305 ASP A C 1
ATOM 2526 O O . ASP A 1 305 ? -13.657 -4.523 29.941 1.00 87.56 305 ASP A O 1
ATOM 2530 N N . LYS A 1 306 ? -15.080 -5.095 31.558 1.00 87.12 306 LYS A N 1
ATOM 2531 C CA . LYS A 1 306 ? -15.062 -6.531 31.202 1.00 87.12 306 LYS A CA 1
ATOM 2532 C C . LYS A 1 306 ? -15.557 -6.778 29.777 1.00 87.12 306 LYS A C 1
ATOM 2534 O O . LYS A 1 306 ? -14.969 -7.555 29.021 1.00 87.12 306 LYS A O 1
ATOM 2539 N N . LEU A 1 307 ? -16.661 -6.140 29.386 1.00 87.69 307 LEU A N 1
ATOM 2540 C CA . LEU A 1 307 ? -17.182 -6.242 28.021 1.00 87.69 307 LEU A CA 1
ATOM 2541 C C . LEU A 1 307 ? -16.209 -5.627 27.009 1.00 87.69 307 LEU A C 1
ATOM 2543 O O . LEU A 1 307 ? -16.062 -6.171 25.910 1.00 87.69 307 LEU A O 1
ATOM 2547 N N . SER A 1 308 ? -15.539 -4.537 27.385 1.00 85.25 308 SER A N 1
ATOM 2548 C CA . SER A 1 308 ? -14.490 -3.863 26.623 1.00 85.25 308 SER A CA 1
ATOM 2549 C C . SER A 1 308 ? -13.349 -4.837 26.336 1.00 85.25 308 SER A C 1
ATOM 2551 O O . SER A 1 308 ? -13.043 -5.082 25.167 1.00 85.25 308 SER A O 1
ATOM 2553 N N . GLU A 1 309 ? -12.803 -5.520 27.343 1.00 82.50 309 GLU A N 1
ATOM 2554 C CA . GLU A 1 309 ? -11.783 -6.564 27.167 1.00 82.50 309 GLU A CA 1
ATOM 2555 C C . GLU A 1 309 ? -12.242 -7.675 26.210 1.00 82.50 309 GLU A C 1
ATOM 2557 O O . GLU A 1 309 ? -11.575 -7.975 25.213 1.00 82.50 309 GLU A O 1
ATOM 2562 N N . VAL A 1 310 ? -13.429 -8.247 26.445 1.00 80.62 310 VAL A N 1
ATOM 2563 C CA . VAL A 1 310 ? -13.981 -9.341 25.623 1.00 80.62 310 VAL A CA 1
ATOM 2564 C C . VAL A 1 310 ? -14.168 -8.916 24.165 1.00 80.62 310 VAL A C 1
ATOM 2566 O O . VAL A 1 310 ? -13.922 -9.698 23.236 1.00 80.62 310 VAL A O 1
ATOM 2569 N N . CYS A 1 311 ? -14.599 -7.675 23.949 1.00 75.94 311 CYS A N 1
ATOM 2570 C CA . CYS A 1 311 ? -14.823 -7.117 22.625 1.00 75.94 311 CYS A CA 1
ATOM 2571 C C . CYS A 1 311 ? -13.537 -6.615 21.960 1.00 75.94 311 CYS A C 1
ATOM 2573 O O . CYS A 1 311 ? -13.581 -6.282 20.773 1.00 75.94 311 CYS A O 1
ATOM 2575 N N . GLY A 1 312 ? -12.397 -6.617 22.658 1.00 76.19 312 GLY A N 1
ATOM 2576 C CA . GLY A 1 312 ? -11.117 -6.116 22.158 1.00 76.19 312 GLY A CA 1
ATOM 2577 C C . GLY A 1 312 ? -11.059 -4.591 22.109 1.00 76.19 312 GLY A C 1
ATOM 2578 O O . GLY A 1 312 ? -10.638 -4.041 21.095 1.00 76.19 312 GLY A O 1
ATOM 2579 N N . TYR A 1 313 ? -11.574 -3.947 23.155 1.00 77.69 313 TYR A N 1
ATOM 2580 C CA . TYR A 1 313 ? -11.447 -2.524 23.465 1.00 77.69 313 TYR A CA 1
ATOM 2581 C C . TYR A 1 313 ? -10.648 -2.254 24.752 1.00 77.69 313 TYR A C 1
ATOM 2583 O O . TYR A 1 313 ? -10.238 -1.119 24.949 1.00 77.69 313 TYR A O 1
ATOM 2591 N N . GLY A 1 314 ? -10.406 -3.264 25.601 1.00 66.50 314 GLY A N 1
ATOM 2592 C CA . GLY A 1 314 ? -9.873 -3.074 26.964 1.00 66.50 314 GLY A CA 1
ATOM 2593 C C . GLY A 1 314 ? -8.500 -2.401 27.062 1.00 66.50 314 GLY A C 1
ATOM 2594 O O . GLY A 1 314 ? -8.173 -1.853 28.103 1.00 66.50 314 GLY A O 1
ATOM 2595 N N . GLN A 1 315 ? -7.728 -2.392 25.974 1.00 62.81 315 GLN A N 1
ATOM 2596 C CA . GLN A 1 315 ? -6.444 -1.684 25.883 1.00 62.81 315 GLN A CA 1
ATOM 2597 C C . GLN A 1 315 ? -6.567 -0.223 25.413 1.00 62.81 315 GLN A C 1
ATOM 2599 O O . GLN A 1 315 ? -5.559 0.446 25.266 1.00 62.81 315 GLN A O 1
ATOM 2604 N N . TYR A 1 316 ? -7.782 0.253 25.122 1.00 63.00 316 TYR A N 1
ATOM 2605 C CA . TYR A 1 316 ? -8.026 1.593 24.572 1.00 63.00 316 TYR A CA 1
ATOM 2606 C C . TYR A 1 316 ? -9.117 2.370 25.298 1.00 63.00 316 TYR A C 1
ATOM 2608 O O . TYR A 1 316 ? -9.139 3.594 25.231 1.00 63.00 316 TYR A O 1
ATOM 2616 N N . VAL A 1 317 ? -10.069 1.662 25.911 1.00 70.31 317 VAL A N 1
ATOM 2617 C CA . VAL A 1 317 ? -11.270 2.253 26.498 1.00 70.31 317 VAL A CA 1
ATOM 2618 C C . VAL A 1 317 ? -11.424 1.762 27.919 1.00 70.31 317 VAL A C 1
ATOM 2620 O O . VAL A 1 317 ? -11.624 0.562 28.143 1.00 70.31 317 VAL A O 1
ATOM 2623 N N . LYS A 1 318 ? -11.403 2.720 28.839 1.00 79.44 318 LYS A N 1
ATOM 2624 C CA . LYS A 1 318 ? -11.797 2.553 30.229 1.00 79.44 318 LYS A CA 1
ATOM 2625 C C . LYS A 1 318 ? -12.948 3.493 30.508 1.00 79.44 318 LYS A C 1
ATOM 2627 O O . LYS A 1 318 ? -12.919 4.649 30.097 1.00 79.44 318 LYS A O 1
ATOM 2632 N N . PHE A 1 319 ? -13.969 2.982 31.175 1.00 80.81 319 PHE A N 1
ATOM 2633 C CA . PHE A 1 319 ? -15.143 3.783 31.475 1.00 80.81 319 PHE A CA 1
ATOM 2634 C C . PHE A 1 319 ? -14.961 4.494 32.806 1.00 80.81 319 PHE A C 1
ATOM 2636 O O . PHE A 1 319 ? -14.980 3.861 33.867 1.00 80.81 319 PHE A O 1
ATOM 2643 N N . ASP A 1 320 ? -14.809 5.815 32.738 1.00 77.06 320 ASP A N 1
ATOM 2644 C CA . ASP A 1 320 ? -14.708 6.646 33.926 1.00 77.06 320 ASP A CA 1
ATOM 2645 C C . ASP A 1 320 ? -15.996 6.588 34.768 1.00 77.06 320 ASP A C 1
ATOM 2647 O O . ASP A 1 320 ? -17.125 6.502 34.268 1.00 77.06 320 ASP A O 1
ATOM 2651 N N . LYS A 1 321 ? -15.825 6.616 36.091 1.00 76.25 321 LYS A N 1
ATOM 2652 C CA . LYS A 1 321 ? -16.935 6.492 37.036 1.00 76.25 321 LYS A CA 1
ATOM 2653 C C . LYS A 1 321 ? -17.867 7.697 36.985 1.00 76.25 321 LYS A C 1
ATOM 2655 O O . LYS A 1 321 ? -19.064 7.506 37.231 1.00 76.25 321 LYS A O 1
ATOM 2660 N N . ASP A 1 322 ? -17.376 8.894 36.675 1.00 75.50 322 ASP A N 1
ATOM 2661 C CA . ASP A 1 322 ? -18.212 10.091 36.625 1.00 75.50 322 ASP A CA 1
ATOM 2662 C C . ASP A 1 322 ? -19.081 10.085 35.362 1.00 75.50 322 ASP A C 1
ATOM 2664 O O . ASP A 1 322 ? -20.296 10.302 35.450 1.00 75.50 322 ASP A O 1
ATOM 2668 N N . GLU A 1 323 ? -18.520 9.698 34.213 1.00 78.81 323 GLU A N 1
ATOM 2669 C CA . GLU A 1 323 ? -19.285 9.519 32.971 1.00 78.81 323 GLU A CA 1
ATOM 2670 C C . GLU A 1 323 ? -20.357 8.425 33.115 1.00 78.81 323 GLU A C 1
ATOM 2672 O O . GLU A 1 323 ? -21.546 8.644 32.844 1.00 78.81 323 GLU A O 1
ATOM 2677 N N . VAL A 1 324 ? -19.977 7.258 33.646 1.00 84.31 324 VAL A N 1
ATOM 2678 C CA . VAL A 1 324 ? -20.924 6.162 33.893 1.00 84.31 324 VAL A CA 1
ATOM 2679 C C . VAL A 1 324 ? -22.007 6.584 34.888 1.00 84.31 324 VAL A C 1
ATOM 2681 O O . VAL A 1 324 ? -23.164 6.184 34.744 1.00 84.31 324 VAL A O 1
ATOM 2684 N N . SER A 1 325 ? -21.690 7.437 35.866 1.00 81.56 325 SER A N 1
ATOM 2685 C CA . SER A 1 325 ? -22.676 7.978 36.809 1.00 81.56 325 SER A CA 1
ATOM 2686 C C . SER A 1 325 ? -23.725 8.854 36.122 1.00 81.56 325 SER A C 1
ATOM 2688 O O . SER A 1 325 ? -24.906 8.794 36.490 1.00 81.56 325 SER A O 1
ATOM 2690 N N . ILE A 1 326 ? -23.345 9.617 35.091 1.00 83.31 326 ILE A N 1
ATOM 2691 C CA . ILE A 1 326 ? -24.283 10.394 34.271 1.00 83.31 326 ILE A CA 1
ATOM 2692 C C . ILE A 1 326 ? -25.251 9.451 33.555 1.00 83.31 326 ILE A C 1
ATOM 2694 O O . ILE A 1 326 ? -26.471 9.628 33.679 1.00 83.31 326 ILE A O 1
ATOM 2698 N N . TRP A 1 327 ? -24.737 8.416 32.883 1.00 86.19 327 TRP A N 1
ATOM 2699 C CA . TRP A 1 327 ? -25.577 7.437 32.189 1.00 86.19 327 TRP A CA 1
ATOM 2700 C C . TRP A 1 327 ? -26.486 6.676 33.153 1.00 86.19 327 TRP A C 1
ATOM 2702 O O . TRP A 1 327 ? -27.673 6.497 32.879 1.00 86.19 327 TRP A O 1
ATOM 2712 N N . PHE A 1 328 ? -25.964 6.290 34.317 1.00 81.88 328 PHE A N 1
ATOM 2713 C CA . PHE A 1 328 ? -26.706 5.574 35.349 1.00 81.88 328 PHE A CA 1
ATOM 2714 C C . PHE A 1 328 ? -27.849 6.419 35.935 1.00 81.88 328 PHE A C 1
ATOM 2716 O O . PHE A 1 328 ? -28.952 5.917 36.171 1.00 81.88 328 PHE A O 1
ATOM 2723 N N . ARG A 1 329 ? -27.627 7.726 36.127 1.00 82.06 329 ARG A N 1
ATOM 2724 C CA . ARG A 1 329 ? -28.659 8.684 36.556 1.00 82.06 329 ARG A CA 1
ATOM 2725 C C . ARG A 1 329 ? -29.714 8.898 35.472 1.00 82.06 329 ARG A C 1
ATOM 2727 O O . ARG A 1 329 ? -30.908 8.857 35.765 1.00 82.06 329 ARG A O 1
ATOM 2734 N N . GLN A 1 330 ? -29.293 9.096 34.224 1.00 81.94 330 GLN A N 1
ATOM 2735 C CA . GLN A 1 330 ? -30.202 9.287 33.089 1.00 81.94 330 GLN A CA 1
ATOM 2736 C C . GLN A 1 330 ? -31.068 8.045 32.847 1.00 81.94 330 GLN A C 1
ATOM 2738 O O . GLN A 1 330 ? -32.273 8.179 32.662 1.00 81.94 330 GLN A O 1
ATOM 2743 N N . MET A 1 331 ? -30.499 6.844 32.965 1.00 83.50 331 MET A N 1
ATOM 2744 C CA . MET A 1 331 ? -31.221 5.569 32.911 1.00 83.50 331 MET A CA 1
ATOM 2745 C C . MET A 1 331 ? -32.350 5.481 33.953 1.00 83.50 331 MET A C 1
ATOM 2747 O O . MET A 1 331 ? -33.440 4.999 33.640 1.00 83.50 331 MET A O 1
ATOM 2751 N N . LYS A 1 332 ? -32.113 5.947 35.190 1.00 76.19 332 LYS A N 1
ATOM 2752 C CA . LYS A 1 332 ? -33.129 5.957 36.261 1.00 76.19 332 LYS A CA 1
ATOM 2753 C C . LYS A 1 332 ? -34.213 7.012 36.042 1.00 76.19 332 LYS A C 1
ATOM 2755 O O . LYS A 1 332 ? -35.371 6.759 36.362 1.00 76.19 332 LYS A O 1
ATOM 2760 N N . ASN A 1 333 ? -33.836 8.160 35.485 1.00 68.94 333 ASN A N 1
ATOM 2761 C CA . ASN A 1 333 ? -34.735 9.293 35.264 1.00 68.94 333 ASN A CA 1
ATOM 2762 C C . ASN A 1 333 ? -35.507 9.213 33.938 1.00 68.94 333 ASN A C 1
ATOM 2764 O O . ASN A 1 333 ? -36.452 9.974 33.742 1.00 68.94 333 ASN A O 1
ATOM 2768 N N . PHE A 1 334 ? -35.136 8.305 33.030 1.00 62.72 334 PHE A N 1
ATOM 2769 C CA . PHE A 1 334 ? -35.874 8.062 31.795 1.00 62.72 334 PHE A CA 1
ATOM 2770 C C . PHE A 1 334 ? -37.214 7.375 32.107 1.00 62.72 334 PHE A C 1
ATOM 2772 O O . PHE A 1 334 ? -37.322 6.150 32.205 1.00 62.72 334 PHE A O 1
ATOM 2779 N N . VAL A 1 335 ? -38.250 8.196 32.279 1.00 49.41 335 VAL A N 1
ATOM 2780 C CA . VAL A 1 335 ? -39.650 7.779 32.375 1.00 49.41 335 VAL A CA 1
ATOM 2781 C C . VAL A 1 335 ? -40.321 8.089 31.042 1.00 49.41 335 VAL A C 1
ATOM 2783 O O . VAL A 1 335 ? -40.285 9.222 30.568 1.00 49.41 335 VAL A O 1
ATOM 2786 N N . TYR A 1 336 ? -40.933 7.079 30.425 1.00 39.62 336 TYR A N 1
ATOM 2787 C CA . TYR A 1 336 ? -41.827 7.294 29.293 1.00 39.62 336 TYR A CA 1
ATOM 2788 C C . TYR A 1 336 ? -43.081 8.002 29.818 1.00 39.62 336 TYR A C 1
ATOM 2790 O O . TYR A 1 336 ? -43.853 7.416 30.575 1.00 39.62 336 TYR A O 1
ATOM 2798 N N . GLY A 1 337 ? -43.251 9.268 29.450 1.00 35.88 337 GLY A N 1
ATOM 2799 C CA . GLY A 1 337 ? -44.434 10.066 29.739 1.00 35.88 337 GLY A CA 1
ATOM 2800 C C . GLY A 1 337 ? -44.713 10.968 28.547 1.00 35.88 337 GLY A C 1
ATOM 2801 O O . GLY A 1 337 ? -43.821 11.662 28.066 1.00 35.88 337 GLY A O 1
ATOM 2802 N N . GLU A 1 338 ? -45.930 10.879 28.028 1.00 36.06 338 GLU A N 1
ATOM 2803 C CA . GLU A 1 338 ? -46.443 11.658 26.907 1.00 36.06 338 GLU A CA 1
ATOM 2804 C C . GLU A 1 338 ? -46.118 13.152 27.030 1.00 36.06 338 GLU A C 1
ATOM 2806 O O . GLU A 1 338 ? -46.221 13.735 28.103 1.00 36.06 338 GLU A O 1
ATOM 2811 N N . GLY A 1 339 ? -45.764 13.763 25.896 1.00 40.34 339 GLY A N 1
ATOM 2812 C CA . GLY A 1 339 ? -45.910 15.195 25.648 1.00 40.34 339 GLY A CA 1
ATOM 2813 C C . GLY A 1 339 ? -45.422 16.138 26.746 1.00 40.34 339 GLY A C 1
ATOM 2814 O O . GLY A 1 339 ? -46.204 16.613 27.553 1.00 40.34 339 GLY A O 1
ATOM 2815 N N . THR A 1 340 ? -44.165 16.553 26.682 1.00 32.56 340 THR A N 1
ATOM 2816 C CA . THR A 1 340 ? -43.799 17.975 26.791 1.00 32.56 340 THR A CA 1
ATOM 2817 C C . THR A 1 340 ? -42.327 18.114 26.452 1.00 32.56 340 THR A C 1
ATOM 2819 O O . THR A 1 340 ? -41.466 17.424 26.993 1.00 32.56 340 THR A O 1
ATOM 2822 N N . GLY A 1 341 ? -42.040 18.988 25.488 1.00 40.16 341 GLY A N 1
ATOM 2823 C CA . GLY A 1 341 ? -40.675 19.384 25.205 1.00 40.16 341 GLY A CA 1
ATOM 2824 C C . GLY A 1 341 ? -40.076 19.984 26.464 1.00 40.16 341 GLY A C 1
ATOM 2825 O O . GLY A 1 341 ? -40.643 20.915 27.024 1.00 40.16 341 GLY A O 1
ATOM 2826 N N . ASN A 1 342 ? -38.935 19.466 26.897 1.00 30.80 342 ASN A N 1
ATOM 2827 C CA . ASN A 1 342 ? -38.034 20.251 27.708 1.00 30.80 342 ASN A CA 1
ATOM 2828 C C . ASN A 1 342 ? -36.588 19.885 27.418 1.00 30.80 342 ASN A C 1
ATOM 2830 O O . ASN A 1 342 ? -36.228 18.734 27.174 1.00 30.80 342 ASN A O 1
ATOM 2834 N N . LYS A 1 343 ? -35.822 20.969 27.359 1.00 37.41 343 LYS A N 1
ATOM 2835 C CA . LYS A 1 343 ? -34.419 21.080 27.007 1.00 37.41 343 LYS A CA 1
ATOM 2836 C C . LYS A 1 343 ? -33.566 20.147 27.860 1.00 37.41 343 LYS A C 1
ATOM 2838 O O . LYS A 1 343 ? -33.760 20.048 29.069 1.00 37.41 343 LYS A O 1
ATOM 2843 N N . ILE A 1 344 ? -32.585 19.535 27.209 1.00 30.14 344 ILE A N 1
ATOM 2844 C CA . ILE A 1 344 ? -31.383 19.053 27.881 1.00 30.14 344 ILE A CA 1
ATOM 2845 C C . ILE A 1 344 ? -30.714 20.309 28.455 1.00 30.14 344 ILE A C 1
ATOM 2847 O O . ILE A 1 344 ? -30.485 21.267 27.718 1.00 30.14 344 ILE A O 1
ATOM 2851 N N . ILE A 1 345 ? -30.553 20.342 29.775 1.00 35.06 345 ILE A N 1
ATOM 2852 C CA . ILE A 1 345 ? -29.815 21.386 30.487 1.00 35.06 345 ILE A CA 1
ATOM 2853 C C . ILE A 1 345 ? -28.333 21.135 30.194 1.00 35.06 345 ILE A C 1
ATOM 2855 O O . ILE A 1 345 ? -27.889 19.994 30.339 1.00 35.06 345 ILE A O 1
ATOM 2859 N N . GLU A 1 346 ? -27.663 22.184 29.709 1.00 32.09 346 GLU A N 1
ATOM 2860 C CA . GLU A 1 346 ? -26.217 22.259 29.445 1.00 32.09 346 GLU A CA 1
ATOM 2861 C C . GLU A 1 346 ? -25.370 21.932 30.677 1.00 32.09 346 GLU A C 1
ATOM 2863 O O . GLU A 1 346 ? -25.792 22.293 31.805 1.00 32.09 346 GLU A O 1
#

Nearest PDB structures (foldseek):
  3br5-assembly1_A  TM=1.962E-01  e=2.284E+00  Staphylococcus aureus

Radius of gyration: 27.95 Å; Cα contacts (8 Å, |Δi|>4): 473; chains: 1; bounding box: 71×38×71 Å

Sequence (346 aa):
MSKKFHLISELASSSVEILSEIIQLWLKKELPLYVYFDGKHPTCTFRRCISYDEHHYAISDIIYGRDLYQHSESPEAEQRFFVPETPLDAHLKIKPTFQYGGLKFIYKYRGRAFGYWMVKPTKKARVCRGDYLTGDCDAIEFKPETLGDVTIHSDTELDFLVFLDDYYIDKKDLYIPSDYLEAISNKFQIVNAGEENNDDDFLDLDEKELFFIAFYLIIYGWSTNCKKGKKIPTNKLVMFYRDYLNLKFDGRTISEWAKKPLVTSSSFKSCRDTYKKRVAFYHLLKEYCSDKGINSPSSLSEELDKLSEVCGYGQYVKFDKDEVSIWFRQMKNFVYGEGTGNKIIE